Protein 6RHF (pdb70)

Nearest PDB structures (foldseek):
  6rhf-assembly1_B  TM=1.010E+00  e=6.802E-21  Chloroflexus aggregans DSM 9485
  6ywi-assembly1_B  TM=1.007E+00  e=5.591E-20  Chloroflexus aggregans DSM 9485
  6y7r-assembly1_B  TM=1.008E+00  e=9.881E-20  Chloroflexus aggregans DSM 9485
  6ywh-assembly1_B  TM=9.983E-01  e=9.881E-20  Chloroflexus aggregans DSM 9485
  6y7u-assembly1_B  TM=1.008E+00  e=3.266E-19  Chloroflexus aggregans DSM 9485

InterPro domains:
  IPR000014 PAS domain [PF13426] (58-153)
  IPR000014 PAS domain [PS50112] (36-108)
  IPR000014 PAS domain [SM00091] (38-106)
  IPR000014 PAS domain [SM00091] (292-359)
  IPR000014 PAS domain [TIGR00229] (37-161)
  IPR000014 PAS domain [cd00130] (47-151)
  IPR000700 PAS-associated, C-terminal [PS50113] (109-163)
  IPR001610 PAC motif [SM00086] (112-154)
  IPR001610 PAC motif [SM00086] (239-280)
  IPR001789 Signal transduction response regulator, receiver domain [PF00072] (672-784)
  IPR001789 Signal transduction response regulator, receiver domain [PS50110] (671-788)
  IPR001789 Signal transduction response regulator, receiver domain [SM00448] (670-784)
  IPR003594 Histidine kinase/HSP90-like ATPase domain [PF02518] (534-646)
  IPR003594 Histidine kinase/HSP90-like ATPase domain [SM00387] (533-648)
  IPR003661 Signal transduction histidine kinase, dimerisation/phosphoacceptor domain [PF00512] (421-486)
  IPR003661 Signal transduction histidine kinase, dimerisation/phosphoacceptor domain [SM00388] (421-486)
  IPR003661 Signal transduction histidine kinase, dimerisation/phosphoacceptor domain [cd00082] (419-482)
  IPR004358 Signal transduction histidine kinase-related protein, C-terminal [PR00344] (574-588)
  IPR004358 Signal transduction histidine kinase-related protein, C-terminal [PR00344] (592-602)
  IPR004358 Signal transduction histidine kinase-related protein, C-terminal [PR00344] (608-626)

Sequence (211 aa):
ASGMMIVTDDAGAADDQPIVFVNRRAFSTITGYAPNEVLGRNARFLQGPQQTDDAATVARLREAIAAARRPIQQERRILNYRRKDGQQPFWNQQLSSSISSPVRDETGNVVAFVVGVQQTDVTAASGMMMIVTDAGAADDQPIVFVNRAFSTITGYAPNNEEVLGRNARFLQGPQTDDAATVARLREEAIAAARPPIQERILNYRRKDGQPFWNQQLSSISSPVRDETGNVVAFVVGVQQTTDVT

Structure (mmCIF, N/CA/C/O backbone):
data_6RHF
#
_entry.id   6RHF
#
_cell.length_a   53.934
_cell.length_b   110.044
_cell.length_c   38.945
_cell.angle_alpha   90.000
_cell.angle_beta   90.000
_cell.angle_gamma   90.000
#
_symmetry.space_group_name_H-M   'P 21 21 2'
#
loop_
_entity.id
_entity.type
_entity.pdbx_description
1 polymer 'Multi-sensor hybrid histidine kinase'
2 non-polymer 'FLAVIN MONONUCLEOTIDE'
3 non-polymer GLYCEROL
4 water water
#
loop_
_atom_site.group_PDB
_atom_site.id
_atom_site.type_symbol
_atom_site.label_atom_id
_atom_site.label_alt_id
_atom_site.label_comp_id
_atom_site.label_asym_id
_atom_site.label_entity_id
_atom_site.label_seq_id
_atom_site.pdbx_PDB_ins_code
_atom_site.Cartn_x
_atom_site.Cartn_y
_atom_site.Cartn_z
_atom_site.occupancy
_atom_site.B_iso_or_equiv
_atom_site.auth_seq_id
_atom_site.auth_comp_id
_atom_site.auth_asym_id
_atom_site.auth_atom_id
_atom_site.pdbx_PDB_model_num
ATOM 1 N N . ALA A 1 2 ? -11.431 24.046 -4.428 1.00 30.50 48 ALA A N 1
ATOM 2 C CA . ALA A 1 2 ? -12.787 23.409 -4.364 1.00 24.67 48 ALA A CA 1
ATOM 3 C C . ALA A 1 2 ? -13.192 23.022 -5.759 1.00 20.68 48 ALA A C 1
ATOM 4 O O . ALA A 1 2 ? -12.758 23.687 -6.733 1.00 26.23 48 ALA A O 1
ATOM 6 N N . SER A 1 3 ? -13.860 21.901 -5.911 1.00 16.31 49 SER A N 1
ATOM 7 C CA . SER A 1 3 ? -14.233 21.391 -7.192 1.00 13.45 49 SER A CA 1
ATOM 8 C C . SER A 1 3 ? -15.603 21.852 -7.591 1.00 13.02 49 SER A C 1
ATOM 9 O O . SER A 1 3 ? -16.550 21.986 -6.810 1.00 13.92 49 SER A O 1
ATOM 12 N N . GLY A 1 4 ? -15.697 22.126 -8.877 1.00 13.70 50 GLY A N 1
ATOM 13 C CA . GLY A 1 4 ? -16.968 22.490 -9.486 1.00 13.53 50 GLY A CA 1
ATOM 14 C C . GLY A 1 4 ? -17.859 21.321 -9.634 1.00 12.68 50 GLY A C 1
ATOM 15 O O . GLY A 1 4 ? -17.403 20.221 -9.725 1.00 16.39 50 GLY A O 1
ATOM 16 N N . MET A 1 5 ? -19.179 21.614 -9.750 1.00 12.42 51 MET A N 1
ATOM 17 C CA A MET A 1 5 ? -20.143 20.642 -10.104 0.50 13.31 51 MET A CA 1
ATOM 18 C CA B MET A 1 5 ? -20.157 20.636 -10.094 0.50 13.65 51 MET A CA 1
ATOM 19 C C . MET A 1 5 ? -21.169 21.242 -11.048 1.00 12.81 51 MET A C 1
ATOM 20 O O . MET A 1 5 ? -21.629 22.360 -10.853 1.00 13.61 51 MET A O 1
ATOM 29 N N . ILE A 1 6 ? -21.510 20.446 -12.053 1.00 12.70 52 ILE A N 1
ATOM 30 C CA . ILE A 1 6 ? -22.497 20.762 -13.076 1.00 12.46 52 ILE A CA 1
ATOM 31 C C . ILE A 1 6 ? -23.516 19.61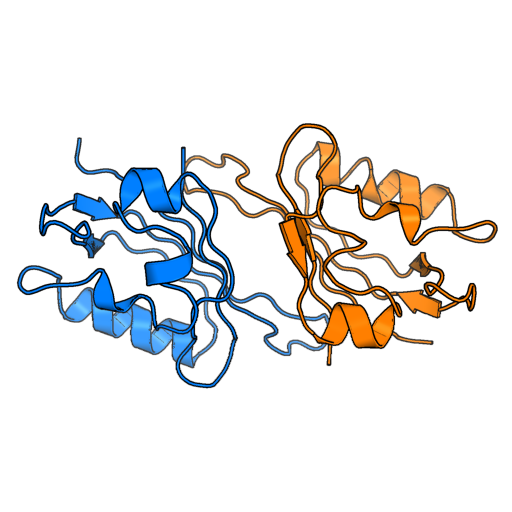7 -13.052 1.00 11.80 52 ILE A C 1
ATOM 32 O O . ILE A 1 6 ? -23.143 18.434 -13.093 1.00 14.20 52 ILE A O 1
ATOM 37 N N . VAL A 1 7 ? -24.801 19.927 -13.033 1.00 10.73 53 VAL A N 1
ATOM 38 C CA . VAL A 1 7 ? -25.854 18.931 -13.292 1.00 10.45 53 VAL A CA 1
ATOM 39 C C . VAL A 1 7 ? -26.497 19.285 -14.584 1.00 9.88 53 VAL A C 1
ATOM 40 O O . VAL A 1 7 ? -26.797 20.474 -14.814 1.00 10.18 53 VAL A O 1
ATOM 44 N N . THR A 1 8 ? -26.715 18.297 -15.462 1.00 10.07 54 THR A N 1
ATOM 45 C CA . THR A 1 8 ? -27.419 18.524 -16.714 1.00 9.76 54 THR A CA 1
ATOM 46 C C . THR A 1 8 ? -28.630 17.609 -16.788 1.00 10.60 54 THR A C 1
ATOM 47 O O . THR A 1 8 ? -28.696 16.552 -16.143 1.00 11.39 54 THR A O 1
ATOM 51 N N . ASP A 1 9 ? -29.606 18.010 -17.607 1.00 11.23 55 ASP A N 1
ATOM 52 C CA A ASP A 1 9 ? -30.606 17.033 -17.990 0.50 11.07 55 ASP A CA 1
ATOM 53 C CA B ASP A 1 9 ? -30.648 17.078 -18.066 0.50 12.55 55 ASP A CA 1
ATOM 54 C C . ASP A 1 9 ? -29.987 15.920 -18.781 1.00 11.94 55 ASP A C 1
ATOM 55 O O . ASP A 1 9 ? -28.883 16.000 -19.312 1.00 12.93 55 ASP A O 1
ATOM 64 N N . ALA A 1 10 ? -30.695 14.795 -18.850 1.00 12.66 56 ALA A N 1
ATOM 65 C CA . ALA A 1 10 ? -30.216 13.617 -19.505 1.00 14.56 56 ALA A CA 1
ATOM 66 C C . ALA A 1 10 ? -30.375 13.624 -20.991 1.00 14.84 56 ALA A C 1
ATOM 67 O O . ALA A 1 10 ? -29.555 13.011 -21.699 1.00 18.03 56 ALA A O 1
ATOM 69 N N . GLY A 1 11 ? -31.466 14.227 -21.456 1.00 15.64 57 GLY A N 1
ATOM 70 C CA . GLY A 1 11 ? -31.782 14.195 -22.890 1.00 18.64 57 GLY A CA 1
ATOM 71 C C . GLY A 1 11 ? -31.450 15.466 -23.578 1.00 16.80 57 GLY A C 1
ATOM 72 O O . GLY A 1 11 ? -30.751 16.301 -23.081 1.00 16.90 57 GLY A O 1
ATOM 73 N N A ALA A 1 12 ? -31.920 15.682 -24.820 0.50 21.53 58 ALA A N 1
ATOM 74 N N B ALA A 1 12 ? -31.982 15.444 -24.814 0.50 22.77 58 ALA A N 1
ATOM 75 C CA A ALA A 1 12 ? -31.894 17.067 -25.428 0.50 25.97 58 ALA A CA 1
ATOM 76 C CA B ALA A 1 12 ? -31.749 16.407 -25.846 0.50 20.47 58 ALA A CA 1
ATOM 77 C C A ALA A 1 12 ? -30.528 17.777 -25.415 0.50 17.76 58 ALA A C 1
ATOM 78 C C B ALA A 1 12 ? -30.243 16.635 -25.923 0.50 15.86 58 ALA A C 1
ATOM 79 O O A ALA A 1 12 ? -30.430 18.950 -25.088 0.50 18.02 58 ALA A O 1
ATOM 80 O O B ALA A 1 12 ? -29.455 15.699 -26.104 0.50 20.59 58 ALA A O 1
ATOM 83 N N A ASP A 1 13 ? -29.421 17.057 -25.653 0.50 16.31 59 ASP A N 1
ATOM 84 N N B ASP A 1 13 ? -29.777 17.874 -25.745 0.50 16.83 59 ASP A N 1
ATOM 85 C CA A ASP A 1 13 ? -28.090 17.653 -25.702 0.50 16.05 59 ASP A CA 1
ATOM 86 C CA B ASP A 1 13 ? -28.348 18.110 -25.714 0.50 17.26 59 ASP A CA 1
ATOM 87 C C A ASP A 1 13 ? -27.686 18.279 -24.342 0.50 14.04 59 ASP A C 1
ATOM 88 C C B ASP A 1 13 ? -27.747 18.412 -24.296 0.50 12.77 59 ASP A C 1
ATOM 89 O O A ASP A 1 13 ? -26.918 19.241 -24.278 0.50 13.43 59 ASP A O 1
ATOM 90 O O B ASP A 1 13 ? -26.862 19.268 -24.160 0.50 13.99 59 ASP A O 1
ATOM 99 N N . GLN A 1 14 ? -28.219 17.679 -23.281 1.00 13.32 60 GLN A N 1
ATOM 100 C CA . GLN A 1 14 ? -27.671 17.826 -21.939 1.00 12.24 60 GLN A CA 1
ATOM 101 C C . GLN A 1 14 ? -27.493 19.293 -21.510 1.00 11.30 60 GLN A C 1
ATOM 102 O O . GLN A 1 14 ? -26.430 19.713 -21.121 1.00 11.38 60 GLN A O 1
ATOM 108 N N . PRO A 1 15 ? -28.593 20.059 -21.502 1.00 11.42 61 PRO A N 1
ATOM 109 C CA . PRO A 1 15 ? -28.503 21.425 -20.981 1.00 11.33 61 PRO A CA 1
ATOM 110 C C . PRO A 1 15 ? -28.194 21.437 -19.506 1.00 10.34 61 PRO A C 1
ATOM 111 O O . PRO A 1 15 ? -28.729 20.640 -18.723 1.00 10.93 61 PRO A O 1
ATOM 115 N N . ILE A 1 16 ? -27.414 22.421 -19.092 1.00 10.59 62 ILE A N 1
ATOM 116 C CA . ILE A 1 16 ? -27.098 22.624 -17.690 1.00 10.14 62 ILE A CA 1
ATOM 117 C C . ILE A 1 16 ? -28.336 23.073 -16.929 1.00 10.15 62 ILE A C 1
ATOM 118 O O . ILE A 1 16 ? -29.038 24.002 -17.343 1.00 11.31 62 ILE A O 1
ATOM 123 N N . VAL A 1 17 ? -28.561 22.434 -15.790 1.00 9.94 63 VAL A N 1
ATOM 124 C CA . VAL A 1 17 ? -29.678 22.776 -14.894 1.00 10.09 63 VAL A CA 1
ATOM 125 C C . VAL A 1 17 ? -29.252 23.263 -13.513 1.00 10.58 63 VAL A C 1
ATOM 126 O O . VAL A 1 17 ? -30.069 23.849 -12.800 1.00 11.54 63 VAL A O 1
ATOM 130 N N . PHE A 1 18 ? -27.994 23.052 -13.148 1.00 10.48 64 PHE A N 1
ATOM 131 C CA . PHE A 1 18 ? -27.499 23.524 -11.837 1.00 10.52 64 PHE A CA 1
ATOM 132 C C . PHE A 1 18 ? -25.987 23.566 -11.902 1.00 10.10 64 PHE A C 1
ATOM 133 O O . PHE A 1 18 ? -25.367 22.635 -12.451 1.00 10.52 64 PHE A O 1
ATOM 141 N N . VAL A 1 19 ? -25.405 24.586 -11.283 1.00 10.49 65 VAL A N 1
ATOM 142 C CA . VAL A 1 19 ? -23.966 24.618 -11.027 1.00 10.52 65 VAL A CA 1
ATOM 143 C C . VAL A 1 19 ? -23.748 25.052 -9.584 1.00 11.06 65 VAL A C 1
ATOM 144 O O . VAL A 1 19 ? -24.497 25.868 -9.070 1.00 12.44 65 VAL A O 1
ATOM 148 N N . ASN A 1 20 ? -22.663 24.575 -8.987 1.00 11.42 66 ASN A N 1
ATOM 149 C CA . ASN A 1 20 ? -22.269 25.022 -7.666 1.00 11.37 66 ASN A CA 1
ATOM 150 C C . ASN A 1 20 ? -21.425 26.269 -7.744 1.00 11.66 66 ASN A C 1
ATOM 151 O O . ASN A 1 20 ? -21.108 26.800 -8.809 1.00 12.40 66 ASN A O 1
ATOM 156 N N . ARG A 1 21 ? -21.083 26.826 -6.558 1.00 12.53 67 ARG A N 1
ATOM 157 C CA A ARG A 1 21 ? -20.319 28.068 -6.534 0.50 13.07 67 ARG A CA 1
ATOM 158 C CA B ARG A 1 21 ? -20.334 28.086 -6.538 0.50 13.45 67 ARG A CA 1
ATOM 159 C C . ARG A 1 21 ? -18.930 27.913 -7.116 1.00 12.78 67 ARG A C 1
ATOM 160 O O . ARG A 1 21 ? -18.429 28.783 -7.841 1.00 13.97 67 ARG A O 1
ATOM 175 N N . ALA A 1 22 ? -18.273 26.775 -6.820 1.00 12.56 68 ALA A N 1
ATOM 176 C CA . ALA A 1 22 ? -16.897 26.553 -7.322 1.00 13.39 68 ALA A CA 1
ATOM 177 C C . ALA A 1 22 ? -16.873 26.523 -8.815 1.00 11.97 68 ALA A C 1
ATOM 178 O O . ALA A 1 22 ? -15.875 26.932 -9.423 1.00 13.02 68 ALA A O 1
ATOM 180 N N . PHE A 1 23 ? -17.940 26.061 -9.492 1.00 12.13 69 PHE A N 1
ATOM 181 C CA . PHE A 1 23 ? -17.971 26.148 -10.939 1.00 11.36 69 PHE A CA 1
ATOM 182 C C . PHE A 1 23 ? -17.774 27.583 -11.421 1.00 11.94 69 PHE A C 1
ATOM 183 O O . PHE A 1 23 ? -17.031 27.816 -12.385 1.00 11.89 69 PHE A O 1
ATOM 191 N N . SER A 1 24 ? -18.418 28.534 -10.764 1.00 12.19 70 SER A N 1
ATOM 192 C CA . SER A 1 24 ? -18.222 29.921 -11.128 1.00 13.01 70 SER A CA 1
ATOM 193 C C . SER A 1 24 ? -16.819 30.413 -10.800 1.00 13.43 70 SER A C 1
ATOM 194 O O . SER A 1 24 ? -16.213 31.173 -11.578 1.00 15.29 70 SER A O 1
ATOM 197 N N . THR A 1 25 ? -16.283 30.001 -9.651 1.00 14.26 71 THR A N 1
ATOM 198 C CA . THR A 1 25 ? -14.922 30.374 -9.308 1.00 14.91 71 THR A CA 1
ATOM 199 C C . THR A 1 25 ? -13.927 29.879 -10.370 1.00 14.94 71 THR A C 1
ATOM 200 O O . THR A 1 25 ? -13.011 30.597 -10.791 1.00 17.32 71 THR A O 1
ATOM 204 N N . ILE A 1 26 ? -14.103 28.624 -10.810 1.00 13.25 72 ILE A N 1
ATOM 205 C CA . ILE A 1 26 ? -13.175 28.038 -11.772 1.00 13.63 72 ILE A CA 1
ATOM 206 C C . ILE A 1 26 ? -13.342 28.638 -13.165 1.00 13.59 72 ILE A C 1
ATOM 207 O O . ILE A 1 26 ? -12.363 28.909 -13.841 1.00 15.92 72 ILE A O 1
ATOM 212 N N . THR A 1 27 ? -14.591 28.811 -13.614 1.00 11.98 73 THR A N 1
ATOM 213 C CA . THR A 1 27 ? -14.843 29.101 -15.018 1.00 12.74 73 THR A CA 1
ATOM 214 C C . THR A 1 27 ? -15.074 30.566 -15.312 1.00 13.11 73 THR A C 1
ATOM 215 O O . THR A 1 27 ? -15.024 30.968 -16.477 1.00 13.82 73 THR A O 1
ATOM 219 N N . GLY A 1 28 ? -15.408 31.369 -14.301 1.00 13.36 74 GLY A N 1
ATOM 220 C CA . GLY A 1 28 ? -15.755 32.763 -14.497 1.00 13.72 74 GLY A CA 1
ATOM 221 C C . GLY A 1 28 ? -17.153 33.025 -14.966 1.00 13.02 74 GLY A C 1
ATOM 222 O O . GLY A 1 28 ? -17.491 34.193 -15.148 1.00 15.73 74 GLY A O 1
ATOM 223 N N . TYR A 1 29 ? -17.986 32.000 -15.130 1.00 12.77 75 TYR A N 1
ATOM 224 C CA . TYR A 1 29 ? -19.351 32.186 -15.523 1.00 12.70 75 TYR A CA 1
ATOM 225 C C . TYR A 1 29 ? -20.286 32.104 -14.333 1.00 13.16 75 TYR A C 1
ATOM 226 O O . TYR A 1 29 ? -20.158 31.241 -13.476 1.00 14.46 75 TYR A O 1
ATOM 235 N N . ALA A 1 30 ? -21.260 33.017 -14.297 1.00 13.88 76 ALA A N 1
ATOM 236 C CA . ALA A 1 30 ? -22.340 32.978 -13.337 1.00 14.20 76 ALA A CA 1
ATOM 237 C C . ALA A 1 30 ? -23.374 31.936 -13.743 1.00 13.62 76 ALA A C 1
ATOM 238 O O . ALA A 1 30 ? -23.516 31.637 -14.930 1.00 13.67 76 ALA A O 1
ATOM 240 N N . PRO A 1 31 ? -24.176 31.435 -12.784 1.00 13.99 77 PRO A N 1
ATOM 241 C CA . PRO A 1 31 ? -25.262 30.475 -13.176 1.00 15.04 77 PRO A CA 1
ATOM 242 C C . PRO A 1 31 ? -26.097 30.977 -14.336 1.00 14.95 77 PRO A C 1
ATOM 243 O O . PRO A 1 31 ? -26.396 30.213 -15.277 1.00 15.86 77 PRO A O 1
ATOM 247 N N . ASN A 1 32 ? -26.530 32.226 -14.282 1.00 15.34 78 ASN A N 1
ATOM 248 C CA . ASN A 1 32 ? -27.403 32.777 -15.367 1.00 16.61 78 ASN A CA 1
ATOM 249 C C . ASN A 1 32 ? -26.805 32.591 -16.734 1.00 15.64 78 ASN A C 1
ATOM 250 O O . ASN A 1 32 ? -27.557 32.518 -17.716 1.00 16.60 78 ASN A O 1
ATOM 255 N N . GLU A 1 33 ? -25.493 32.676 -16.829 1.00 14.47 79 GLU A N 1
ATOM 256 C CA . GLU A 1 33 ? -24.816 32.659 -18.114 1.00 15.03 79 GLU A CA 1
ATOM 257 C C . GLU A 1 33 ? -24.703 31.269 -18.692 1.00 14.07 79 GLU A C 1
ATOM 258 O O . GLU A 1 33 ? -24.293 31.140 -19.850 1.00 15.29 79 GLU A O 1
ATOM 264 N N . VAL A 1 34 ? -25.008 30.223 -17.900 1.00 12.57 80 VAL A N 1
ATOM 265 C CA . VAL A 1 34 ? -24.811 28.868 -18.351 1.00 11.60 80 VAL A CA 1
ATOM 266 C C . VAL A 1 34 ? -26.051 27.984 -18.334 1.00 11.06 80 VAL A C 1
ATOM 267 O O . VAL A 1 34 ? -26.096 26.976 -19.051 1.00 11.43 80 VAL A O 1
ATOM 271 N N . LEU A 1 35 ? -27.044 28.344 -17.528 1.00 11.74 81 LEU A N 1
ATOM 272 C CA . LEU A 1 35 ? -28.247 27.491 -17.461 1.00 11.96 81 LEU A CA 1
ATOM 273 C C . LEU A 1 35 ? -28.871 27.369 -18.818 1.00 11.35 81 LEU A C 1
ATOM 274 O O . LEU A 1 35 ? -29.017 28.335 -19.554 1.00 12.73 81 LEU A O 1
ATOM 279 N N . GLY A 1 36 ? -29.285 26.144 -19.130 1.00 10.81 82 GLY A N 1
ATOM 280 C CA . GLY A 1 36 ? -29.938 25.902 -20.410 1.00 11.10 82 GLY A CA 1
ATOM 281 C C . GLY A 1 36 ? -29.027 25.656 -21.583 1.00 11.11 82 GLY A C 1
ATOM 282 O O . GLY A 1 36 ? -29.524 25.427 -22.687 1.00 12.60 82 GLY A O 1
ATOM 283 N N . ARG A 1 37 ? -27.712 25.683 -21.382 1.00 10.83 83 ARG A N 1
ATOM 284 C CA . ARG A 1 37 ? -26.713 25.499 -22.413 1.00 11.08 83 ARG A CA 1
ATOM 285 C C . ARG A 1 37 ? -25.960 24.193 -22.200 1.00 10.88 83 ARG A C 1
ATOM 286 O O . ARG A 1 37 ? -25.751 23.773 -21.054 1.00 11.56 83 ARG A O 1
ATOM 294 N N . ASN A 1 38 ? -25.514 23.572 -23.279 1.00 11.18 84 ASN A N 1
ATOM 295 C CA . ASN A 1 38 ? -24.577 22.478 -23.168 1.00 10.67 84 ASN A CA 1
ATOM 296 C C . ASN A 1 38 ? -23.201 23.033 -22.745 1.00 11.13 84 ASN A C 1
ATOM 297 O O . ASN A 1 38 ? -22.787 24.086 -23.209 1.00 11.89 84 ASN A O 1
ATOM 302 N N . ALA A 1 39 ? -22.494 22.284 -21.882 1.00 10.36 85 ALA A N 1
ATOM 303 C CA . ALA A 1 39 ? -21.227 22.709 -21.321 1.00 10.82 85 ALA A CA 1
ATOM 304 C C . ALA A 1 39 ? -20.094 22.875 -22.312 1.00 11.54 85 ALA A C 1
ATOM 305 O O . ALA A 1 39 ? -19.027 23.392 -21.932 1.00 12.47 85 ALA A O 1
ATOM 307 N N . ARG A 1 40 ? -20.277 22.513 -23.580 1.00 11.34 86 ARG A N 1
ATOM 308 C CA . ARG A 1 40 ? -19.181 22.605 -24.549 1.00 11.64 86 ARG A CA 1
ATOM 309 C C . ARG A 1 40 ? -18.733 24.003 -24.837 1.00 11.28 86 ARG A C 1
ATOM 310 O O . ARG A 1 40 ? -17.674 24.177 -25.448 1.00 12.32 86 ARG A O 1
ATOM 318 N N . PHE A 1 41 ? -19.442 25.035 -24.381 1.00 11.25 87 PHE A N 1
ATOM 319 C CA . PHE A 1 41 ? -18.915 26.398 -24.454 1.00 12.64 87 PHE A CA 1
ATOM 320 C C . PHE A 1 41 ? -17.615 26.565 -23.682 1.00 11.47 87 PHE A C 1
ATOM 321 O O . PHE A 1 41 ? -16.890 27.532 -23.898 1.00 13.31 87 PHE A O 1
ATOM 329 N N . LEU A 1 42 ? -17.303 25.633 -22.781 1.00 11.33 88 LEU A N 1
ATOM 330 C CA . LEU A 1 42 ? -16.034 25.664 -22.053 1.00 11.91 88 LEU A CA 1
ATOM 331 C C . LEU A 1 42 ? -14.846 25.308 -22.928 1.00 12.44 88 LEU A C 1
ATOM 332 O O . LEU A 1 42 ? -13.687 25.510 -22.529 1.00 13.75 88 LEU A O 1
ATOM 337 N N . GLN A 1 43 ? -15.104 24.716 -24.091 1.00 12.32 89 GLN A N 1
ATOM 338 C CA . GLN A 1 43 ? -14.011 24.289 -24.974 1.00 12.73 89 GLN A CA 1
ATOM 339 C C . GLN A 1 43 ? -13.597 25.420 -25.926 1.00 13.39 89 GLN A C 1
ATOM 340 O O . GLN A 1 43 ? -14.310 26.391 -26.083 1.00 16.01 89 GLN A O 1
ATOM 346 N N . GLY A 1 44 ? -12.452 25.204 -26.579 1.00 12.93 90 GLY A N 1
ATOM 347 C CA . GLY A 1 44 ? -11.943 26.186 -27.531 1.00 13.61 90 GLY A CA 1
ATOM 348 C C . GLY A 1 44 ? -10.898 25.564 -28.411 1.00 12.77 90 GLY A C 1
ATOM 349 O O . GLY A 1 44 ? -10.787 24.356 -28.512 1.00 13.86 90 GLY A O 1
ATOM 350 N N . PRO A 1 45 ? -10.145 26.384 -29.131 1.00 14.36 91 PRO A N 1
ATOM 351 C CA . PRO A 1 45 ? -9.330 25.881 -30.247 1.00 15.19 91 PRO A CA 1
ATOM 352 C C . PRO A 1 45 ? -8.242 24.915 -29.858 1.00 14.84 91 PRO A C 1
ATOM 353 O O . PRO A 1 45 ? -7.880 24.085 -30.682 1.00 17.77 91 PRO A O 1
ATOM 357 N N . GLN A 1 46 ? -7.689 25.031 -28.663 1.00 13.70 92 GLN A N 1
ATOM 358 C CA A GLN A 1 46 ? -6.610 24.103 -28.221 0.50 15.09 92 GLN A CA 1
ATOM 359 C CA B GLN A 1 46 ? -6.607 24.133 -28.270 0.50 15.89 92 GLN A CA 1
ATOM 360 C C . GLN A 1 46 ? -7.133 22.889 -27.509 1.00 13.71 92 GLN A C 1
ATOM 361 O O . GLN A 1 46 ? -6.355 22.025 -27.172 1.00 16.50 92 GLN A O 1
ATOM 372 N N . THR A 1 47 ? -8.448 22.812 -27.315 1.00 12.72 93 THR A N 1
ATOM 373 C CA . THR A 1 47 ? -8.996 21.612 -26.714 1.00 12.87 93 THR A CA 1
ATOM 374 C C . THR A 1 47 ? -8.763 20.417 -27.650 1.00 13.50 93 THR A C 1
ATOM 375 O O . THR A 1 47 ? -8.900 20.530 -28.863 1.00 15.15 93 THR A O 1
ATOM 379 N N . ASP A 1 48 ? -8.384 19.281 -27.065 1.00 13.39 94 ASP A N 1
ATOM 380 C CA A ASP A 1 48 ? -8.063 18.071 -27.856 0.50 14.16 94 ASP A CA 1
ATOM 381 C CA B ASP A 1 48 ? -8.059 18.066 -27.862 0.50 14.17 94 ASP A CA 1
ATOM 382 C C . ASP A 1 48 ? -9.351 17.446 -28.384 1.00 13.19 94 ASP A C 1
ATOM 383 O O . ASP A 1 48 ? -10.215 17.013 -27.627 1.00 13.77 94 ASP A O 1
ATOM 392 N N . ALA A 1 49 ? -9.448 17.344 -29.696 1.00 14.70 95 ALA A N 1
ATOM 393 C CA . ALA A 1 49 ? -10.637 16.804 -30.325 1.00 15.29 95 ALA A CA 1
ATOM 394 C C . ALA A 1 49 ? -10.914 15.361 -29.994 1.00 14.66 95 ALA A C 1
ATOM 395 O O . ALA A 1 49 ? -12.065 14.963 -29.884 1.00 14.59 95 ALA A O 1
ATOM 397 N N . ALA A 1 50 ? -9.850 14.571 -29.813 1.00 15.31 96 ALA A N 1
ATOM 398 C CA . ALA A 1 50 ? -10.031 13.169 -29.475 1.00 15.16 96 ALA A CA 1
ATOM 399 C C . ALA A 1 50 ? -10.646 13.038 -28.088 1.00 14.13 96 ALA A C 1
ATOM 400 O O . ALA A 1 50 ? -11.478 12.156 -27.834 1.00 14.94 96 ALA A O 1
ATOM 402 N N . THR A 1 51 ? -10.216 13.890 -27.175 1.00 13.58 97 THR A N 1
ATOM 403 C CA . THR A 1 51 ? -10.817 13.902 -25.803 1.00 13.24 97 THR A CA 1
ATOM 404 C C . THR A 1 51 ? -12.282 14.233 -25.890 1.00 12.21 97 THR A C 1
ATOM 405 O O . THR A 1 51 ? -13.118 13.587 -25.240 1.00 12.54 97 THR A O 1
ATOM 409 N N . VAL A 1 52 ? -12.626 15.264 -26.671 1.00 12.40 98 VAL A N 1
ATOM 410 C CA . VAL A 1 52 ? -14.020 15.634 -26.850 1.00 12.00 98 VAL A CA 1
ATOM 411 C C . VAL A 1 52 ? -14.832 14.478 -27.390 1.00 11.75 98 VAL A C 1
ATOM 412 O O . VAL A 1 52 ? -15.968 14.226 -26.973 1.00 12.51 98 VAL A O 1
ATOM 416 N N . ALA A 1 53 ? -14.279 13.764 -28.400 1.00 12.68 99 ALA A N 1
ATOM 417 C CA . ALA A 1 53 ? -14.949 12.617 -28.966 1.00 13.45 99 ALA A CA 1
ATOM 418 C C . ALA A 1 53 ? -15.213 11.527 -27.945 1.00 13.00 99 ALA A C 1
ATOM 419 O O . ALA A 1 53 ? -16.298 10.932 -27.902 1.00 13.71 99 ALA A O 1
ATOM 421 N N . ARG A 1 54 ? -14.240 11.276 -27.081 1.00 12.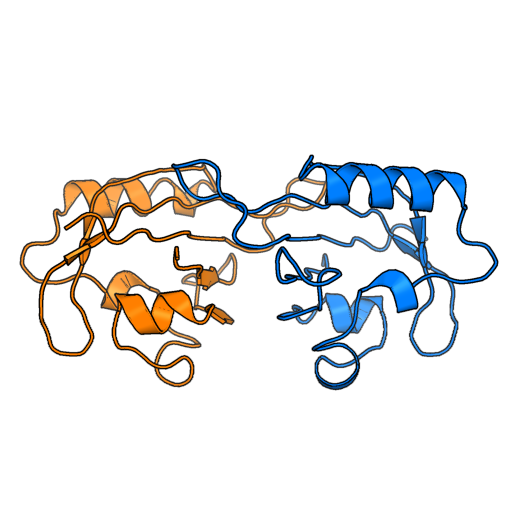66 100 ARG A N 1
ATOM 422 C CA . ARG A 1 54 ? -14.463 10.280 -26.022 1.00 13.11 100 ARG A CA 1
ATOM 423 C C . ARG A 1 54 ? -15.608 10.715 -25.088 1.00 11.97 100 ARG A C 1
ATOM 424 O O . ARG A 1 54 ? -16.436 9.906 -24.689 1.00 12.37 100 ARG A O 1
ATOM 432 N N . LEU A 1 55 ? -15.612 12.012 -24.722 1.00 12.12 101 LEU A N 1
ATOM 433 C CA . LEU A 1 55 ? -16.731 12.517 -23.899 1.00 11.53 101 LEU A CA 1
ATOM 434 C C . LEU A 1 55 ? -18.047 12.338 -24.587 1.00 11.52 101 LEU A C 1
ATOM 435 O O . LEU A 1 55 ? -19.025 11.890 -24.010 1.00 11.65 101 LEU A O 1
ATOM 440 N N . ARG A 1 56 ? -18.096 12.711 -25.868 1.00 11.90 102 ARG A N 1
ATOM 441 C CA . ARG A 1 56 ? -19.330 12.638 -26.633 1.00 11.72 102 ARG A CA 1
ATOM 442 C C . ARG A 1 56 ? -19.871 11.208 -26.692 1.00 11.88 102 ARG A C 1
ATOM 443 O O . ARG A 1 56 ? -21.078 10.960 -26.473 1.00 12.53 102 ARG A O 1
ATOM 451 N N . GLU A 1 57 ? -18.978 10.266 -26.942 1.00 12.12 103 GLU A N 1
ATOM 452 C CA . GLU A 1 57 ? -19.405 8.863 -27.020 1.00 12.61 103 GLU A CA 1
ATOM 453 C C . GLU A 1 57 ? -19.854 8.321 -25.657 1.00 12.55 103 GLU A C 1
ATOM 454 O O . GLU A 1 57 ? -20.821 7.578 -25.574 1.00 13.13 103 GLU A O 1
ATOM 460 N N . ALA A 1 58 ? -19.140 8.679 -24.579 1.00 12.26 104 ALA A N 1
ATOM 461 C CA . ALA A 1 58 ? -19.513 8.212 -23.266 1.00 12.71 104 ALA A CA 1
ATOM 462 C C . ALA A 1 58 ? -20.844 8.738 -22.836 1.00 11.90 104 ALA A C 1
ATOM 463 O O . ALA A 1 58 ? -21.696 8.015 -22.305 1.00 12.85 104 ALA A O 1
ATOM 465 N N . ILE A 1 59 ? -21.085 10.024 -23.048 1.00 11.57 105 ILE A N 1
ATOM 466 C CA . ILE A 1 59 ? -22.352 10.624 -22.664 1.00 12.03 105 ILE A CA 1
ATOM 467 C C . ILE A 1 59 ? -23.475 9.990 -23.452 1.00 11.34 105 ILE A C 1
ATOM 468 O O . ILE A 1 59 ? -24.539 9.697 -22.909 1.00 12.59 105 ILE A O 1
ATOM 473 N N . ALA A 1 60 ? -23.279 9.762 -24.756 1.00 11.73 106 ALA A N 1
ATOM 474 C CA . ALA A 1 60 ? -24.319 9.151 -25.561 1.00 13.07 106 ALA A CA 1
ATOM 475 C C . ALA A 1 60 ? -24.681 7.774 -25.088 1.00 12.68 106 ALA A C 1
ATOM 476 O O . ALA A 1 60 ? -25.844 7.387 -25.235 1.00 14.49 106 ALA A O 1
ATOM 478 N N . ALA A 1 61 ? -23.739 7.045 -24.504 1.00 12.41 107 ALA A N 1
ATOM 479 C CA . ALA A 1 61 ? -23.936 5.717 -23.930 1.00 13.40 107 ALA A CA 1
ATOM 480 C C . ALA A 1 61 ? -24.310 5.740 -22.471 1.00 14.56 107 ALA A C 1
ATOM 481 O O . ALA A 1 61 ? -24.490 4.665 -21.886 1.00 16.26 107 ALA A O 1
ATOM 483 N N . ALA A 1 62 ? -24.331 6.910 -21.874 1.00 13.35 108 ALA A N 1
ATOM 484 C CA . ALA A 1 62 ? -24.528 7.028 -20.408 1.00 14.25 108 ALA A CA 1
ATOM 485 C C . ALA A 1 62 ? -23.524 6.196 -19.649 1.00 14.34 108 ALA A C 1
ATOM 486 O O . ALA A 1 62 ? -23.892 5.393 -18.733 1.00 17.66 108 ALA A O 1
ATOM 488 N N . ARG A 1 63 ? -22.279 6.313 -20.003 1.00 14.18 109 ARG A N 1
ATOM 489 C CA A ARG A 1 63 ? -21.179 5.651 -19.366 0.50 15.86 109 ARG A CA 1
ATOM 490 C CA B ARG A 1 63 ? -21.227 5.644 -19.316 0.50 15.58 109 ARG A CA 1
ATOM 491 C C . ARG A 1 63 ? -20.333 6.696 -18.588 1.00 14.60 109 ARG A C 1
ATOM 492 O O . ARG A 1 63 ? -20.005 7.734 -19.151 1.00 15.84 109 ARG A O 1
ATOM 507 N N . PRO A 1 64 ? -19.924 6.407 -17.354 1.00 13.51 110 PRO A N 1
ATOM 508 C CA . PRO A 1 64 ? -19.021 7.329 -16.657 1.00 13.53 110 PRO A CA 1
ATOM 509 C C . PRO A 1 64 ? -17.742 7.525 -17.417 1.00 13.11 110 PRO A C 1
ATOM 510 O O . PRO A 1 64 ? -17.232 6.573 -18.046 1.00 15.82 110 PRO A O 1
ATOM 514 N N . ILE A 1 65 ? -17.142 8.704 -17.279 1.00 12.43 111 ILE A N 1
ATOM 515 C CA . ILE A 1 65 ? -15.879 9.007 -17.954 1.00 12.36 111 ILE A CA 1
ATOM 516 C C . ILE A 1 65 ? -15.127 10.039 -17.175 1.00 12.19 111 ILE A C 1
ATOM 517 O O . ILE A 1 65 ? -15.719 10.937 -16.571 1.00 13.02 111 ILE A O 1
ATOM 522 N N . GLN A 1 66 ? -13.796 9.915 -17.166 1.00 12.44 112 GLN A N 1
ATOM 523 C CA A GLN A 1 66 ? -12.914 10.923 -16.608 0.50 13.31 112 GLN A CA 1
ATOM 524 C CA B GLN A 1 66 ? -12.919 10.931 -16.614 0.50 13.32 112 GLN A CA 1
ATOM 525 C C . GLN A 1 66 ? -11.915 11.320 -17.685 1.00 13.22 112 GLN A C 1
ATOM 526 O O . GLN A 1 66 ? -11.315 10.457 -18.333 1.00 15.28 112 GLN A O 1
ATOM 537 N N . GLU A 1 67 ? -11.690 12.611 -17.833 1.00 12.95 113 GLU A N 1
ATOM 538 C CA . GLU A 1 67 ? -10.689 13.117 -18.775 1.00 13.66 113 GLU A CA 1
ATOM 539 C C . GLU A 1 67 ? -10.055 14.376 -18.199 1.00 13.88 113 GLU A C 1
ATOM 540 O O . GLU A 1 67 ? -10.695 15.111 -17.486 1.00 16.20 113 GLU A O 1
ATOM 546 N N . ARG A 1 68 ? -8.812 14.654 -18.599 1.00 13.81 114 ARG A N 1
ATOM 547 C CA A ARG A 1 68 ? -8.206 15.976 -18.413 0.50 13.30 114 ARG A CA 1
ATOM 548 C CA B ARG A 1 68 ? -8.221 15.990 -18.423 0.50 13.56 114 ARG A CA 1
ATOM 549 C C . ARG A 1 68 ? -8.372 16.695 -19.740 1.00 14.03 114 ARG A C 1
ATOM 550 O O . ARG A 1 68 ? -7.963 16.171 -20.782 1.00 17.22 114 ARG A O 1
ATOM 565 N N . ILE A 1 69 ? -9.002 17.871 -19.695 1.00 13.04 115 ILE A N 1
ATOM 566 C CA . ILE A 1 69 ? -9.381 18.562 -20.917 1.00 12.32 115 ILE A CA 1
ATOM 567 C C . ILE A 1 69 ? -9.052 20.047 -20.763 1.00 12.11 115 ILE A C 1
ATOM 568 O O . ILE A 1 69 ? -9.260 20.633 -19.709 1.00 12.85 115 ILE A O 1
ATOM 573 N N . LEU A 1 70 ? -8.580 20.651 -21.844 1.00 12.19 116 LEU A N 1
ATOM 574 C CA . LEU A 1 70 ? -8.299 22.098 -21.832 1.00 12.20 116 LEU A CA 1
ATOM 575 C C . LEU A 1 70 ? -9.613 22.808 -22.040 1.00 11.84 116 LEU A C 1
ATOM 576 O O . LEU A 1 70 ? -10.351 22.579 -23.018 1.00 12.53 116 LEU A O 1
ATOM 581 N N . ASN A 1 71 ? -9.907 23.714 -21.111 1.00 11.34 117 ASN A N 1
ATOM 582 C CA . ASN A 1 71 ? -11.096 24.533 -21.152 1.00 11.69 117 ASN A CA 1
ATOM 583 C C . ASN A 1 71 ? -10.702 26.012 -21.051 1.00 11.51 117 ASN A C 1
ATOM 584 O O . ASN A 1 71 ? -9.529 26.342 -20.918 1.00 12.11 117 ASN A O 1
ATOM 589 N N . TYR A 1 72 ? -11.719 26.858 -21.150 1.00 11.98 118 TYR A N 1
ATOM 590 C CA . TYR A 1 72 ? -11.489 28.311 -21.230 1.00 12.27 118 TYR A CA 1
ATOM 591 C C . TYR A 1 72 ? -12.484 28.989 -20.313 1.00 12.87 118 TYR A C 1
ATOM 592 O O . TYR A 1 72 ? -13.706 28.703 -20.327 1.00 13.16 118 TYR A O 1
ATOM 601 N N . ARG A 1 73 ? -11.973 29.903 -19.499 1.00 13.05 119 ARG A N 1
ATOM 602 C CA A ARG A 1 73 ? -12.835 30.726 -18.684 0.50 13.02 119 ARG A CA 1
ATOM 603 C CA B ARG A 1 73 ? -12.821 30.734 -18.679 0.50 13.22 119 ARG A CA 1
ATOM 604 C C . ARG A 1 73 ? -13.649 31.668 -19.585 1.00 13.39 119 ARG A C 1
ATOM 605 O O . ARG A 1 73 ? -13.353 31.862 -20.763 1.00 13.87 119 ARG A O 1
ATOM 620 N N . LYS A 1 74 ? -14.658 32.286 -19.005 1.00 13.93 120 LYS A N 1
ATOM 621 C CA . LYS A 1 74 ? -15.495 33.235 -19.753 1.00 14.39 120 LYS A CA 1
ATOM 622 C C . LYS A 1 74 ? -14.653 34.289 -20.480 1.00 15.20 120 LYS A C 1
ATOM 623 O O . LYS A 1 74 ? -14.939 34.571 -21.650 1.00 16.63 120 LYS A O 1
ATOM 629 N N . ASP A 1 75 ? -13.595 34.797 -19.841 1.00 15.29 121 ASP A N 1
ATOM 630 C CA . ASP A 1 75 ? -12.773 35.851 -20.470 1.00 16.47 121 ASP A CA 1
ATOM 631 C C . ASP A 1 75 ? -11.763 35.301 -21.448 1.00 17.39 121 ASP A C 1
ATOM 632 O O . ASP A 1 75 ? -10.984 36.075 -22.004 1.00 19.72 121 ASP A O 1
ATOM 637 N N . GLY A 1 76 ? -11.743 33.980 -21.692 1.00 15.06 122 GLY A N 1
ATOM 638 C CA . GLY A 1 76 ? -10.795 33.368 -22.610 1.00 15.49 122 GLY A CA 1
ATOM 639 C C . GLY A 1 76 ? -9.595 32.716 -22.045 1.00 14.91 122 GLY A C 1
ATOM 640 O O . GLY A 1 76 ? -8.842 32.088 -22.749 1.00 15.75 122 GLY A O 1
ATOM 641 N N . GLN A 1 77 ? -9.381 32.853 -20.723 1.00 14.17 123 GLN A N 1
ATOM 642 C CA A GLN A 1 77 ? -8.177 32.278 -20.099 0.65 14.47 123 GLN A CA 1
ATOM 643 C CA B GLN A 1 77 ? -8.158 32.278 -20.110 0.35 16.25 123 GLN A CA 1
ATOM 644 C C . GLN A 1 77 ? -8.244 30.765 -20.139 1.00 13.72 123 GLN A C 1
ATOM 645 O O . GLN A 1 77 ? -9.190 30.182 -19.623 1.00 15.02 123 GLN A O 1
ATOM 656 N N . PRO A 1 78 ? -7.244 30.095 -20.689 1.00 13.61 124 PRO A N 1
ATOM 657 C CA . PRO A 1 78 ? -7.255 28.627 -20.680 1.00 13.22 124 PRO A CA 1
ATOM 658 C C . PRO A 1 78 ? -6.955 28.059 -19.322 1.00 12.51 124 PRO A C 1
ATOM 659 O O . PRO A 1 78 ? -6.214 28.656 -18.550 1.00 14.24 124 PRO A O 1
ATOM 663 N N . PHE A 1 79 ? -7.528 26.869 -19.030 1.00 12.31 125 PHE A N 1
ATOM 664 C CA . PHE A 1 79 ? -7.206 26.170 -17.817 1.00 13.08 125 PHE A CA 1
ATOM 665 C C . PHE A 1 79 ? -7.385 24.662 -18.087 1.00 12.15 125 PHE A C 1
ATOM 666 O O . PHE A 1 79 ? -8.204 24.267 -18.931 1.00 12.98 125 PHE A O 1
ATOM 674 N N . TRP A 1 80 ? -6.648 23.839 -17.349 1.00 12.47 126 TRP A N 1
ATOM 675 C CA . TRP A 1 80 ? -6.816 22.396 -17.437 1.00 12.94 126 TRP A CA 1
ATOM 676 C C . TRP A 1 80 ? -7.859 21.944 -16.415 1.00 12.26 126 TRP A C 1
ATOM 677 O O . TRP A 1 80 ? -7.762 22.230 -15.224 1.00 13.03 126 TRP A O 1
ATOM 688 N N . ASN A 1 81 ? -8.822 21.214 -16.929 1.00 12.59 127 ASN A N 1
ATOM 689 C CA . ASN A 1 81 ? -9.983 20.708 -16.187 1.00 12.11 127 ASN A CA 1
ATOM 690 C C . ASN A 1 81 ? -9.874 19.210 -16.051 1.00 12.27 127 ASN A C 1
ATOM 691 O O . ASN A 1 81 ? -9.929 18.477 -17.042 1.00 13.07 127 ASN A O 1
ATOM 696 N N . GLN A 1 82 ? -9.606 18.745 -14.835 1.00 12.54 128 GLN A N 1
ATOM 697 C CA A GLN A 1 82 ? -9.809 17.298 -14.507 0.50 13.12 128 GLN A CA 1
ATOM 698 C CA B GLN A 1 82 ? -9.770 17.325 -14.526 0.50 13.87 128 GLN A CA 1
ATOM 699 C C . GLN A 1 82 ? -11.300 17.047 -14.248 1.00 12.90 128 GLN A C 1
ATOM 700 O O . GLN A 1 82 ? -11.909 17.459 -13.240 1.00 14.04 128 GLN A O 1
ATOM 711 N N . LEU A 1 83 ? -11.899 16.492 -15.311 1.00 12.39 129 LEU A N 1
ATOM 712 C CA . LEU A 1 83 ? -13.328 16.409 -15.450 1.00 12.30 129 LEU A CA 1
ATOM 713 C C . LEU A 1 83 ? -13.807 14.977 -15.260 1.00 12.21 129 LEU A C 1
ATOM 714 O O . LEU A 1 83 ? -13.278 14.050 -15.879 1.00 14.48 129 LEU A O 1
ATOM 719 N N . SER A 1 84 ? -14.839 14.787 -14.442 1.00 11.43 130 SER A N 1
ATOM 720 C CA A SER A 1 84 ? -15.431 13.458 -14.313 0.25 12.21 130 SER A CA 1
ATOM 721 C CA B SER A 1 84 ? -15.431 13.459 -14.224 0.25 12.64 130 SER A CA 1
ATOM 722 C CA C SER A 1 84 ? -15.433 13.464 -14.219 0.50 12.87 130 SER A CA 1
ATOM 723 C C . SER A 1 84 ? -16.925 13.597 -14.442 1.00 13.14 130 SER A C 1
ATOM 724 O O . SER A 1 84 ? -17.552 14.438 -13.780 1.00 15.24 130 SER A O 1
ATOM 731 N N . ILE A 1 85 ? -17.502 12.775 -15.309 1.00 11.63 131 ILE A N 1
ATOM 732 C CA . ILE A 1 85 ? -18.911 12.841 -15.603 1.00 12.54 131 ILE A CA 1
ATOM 733 C C . ILE A 1 85 ? -19.526 11.473 -15.309 1.00 13.44 131 ILE A C 1
ATOM 734 O O . ILE A 1 85 ? -18.962 10.444 -15.681 1.00 17.01 131 ILE A O 1
ATOM 739 N N . SER A 1 86 ? -20.691 11.475 -14.697 1.00 13.09 132 SER A N 1
ATOM 740 C CA A SER A 1 86 ? -21.416 10.224 -14.446 0.50 14.44 132 SER A CA 1
ATOM 741 C CA B SER A 1 86 ? -21.404 10.225 -14.484 0.50 15.19 132 SER A CA 1
ATOM 742 C C . SER A 1 86 ? -22.874 10.403 -14.662 1.00 12.15 132 SER A C 1
ATOM 743 O O . SER A 1 86 ? -23.441 11.443 -14.319 1.00 12.72 132 SER A O 1
ATOM 748 N N . PRO A 1 87 ? -23.548 9.401 -15.198 1.00 12.42 133 PRO A N 1
ATOM 749 C CA . PRO A 1 87 ? -25.005 9.427 -15.205 1.00 12.38 133 PRO A CA 1
ATOM 750 C C . PRO A 1 87 ? -25.555 9.257 -13.804 1.00 11.72 133 PRO A C 1
ATOM 751 O O . PRO A 1 87 ? -24.976 8.549 -13.002 1.00 14.18 133 PRO A O 1
ATOM 755 N N . VAL A 1 88 ? -26.732 9.820 -13.593 1.00 11.84 134 VAL A N 1
ATOM 756 C CA . VAL A 1 88 ? -27.554 9.590 -12.415 1.00 12.55 134 VAL A CA 1
ATOM 757 C C . VAL A 1 88 ? -28.714 8.716 -12.866 1.00 12.77 134 VAL A C 1
ATOM 758 O O . VAL A 1 88 ? -29.431 9.101 -13.771 1.00 13.52 134 VAL A O 1
ATOM 762 N N . ARG A 1 89 ? -28.799 7.508 -12.302 1.00 14.86 135 ARG A N 1
ATOM 763 C CA . ARG A 1 89 ? -29.788 6.537 -12.725 1.00 15.40 135 ARG A CA 1
ATOM 764 C C . ARG A 1 89 ? -30.759 6.237 -11.606 1.00 14.58 135 ARG A C 1
ATOM 765 O O . ARG A 1 89 ? -30.431 6.268 -10.416 1.00 16.98 135 ARG A O 1
ATOM 773 N N . ASP A 1 90 ? -31.992 5.927 -11.972 1.00 14.82 136 ASP A N 1
ATOM 774 C CA . ASP A 1 90 ? -32.947 5.359 -11.049 1.00 15.10 136 ASP A CA 1
ATOM 775 C C . ASP A 1 90 ? -32.746 3.848 -10.966 1.00 15.35 136 ASP A C 1
ATOM 776 O O . ASP A 1 90 ? -31.874 3.299 -11.615 1.00 17.84 136 ASP A O 1
ATOM 781 N N . GLU A 1 91 ? -33.481 3.184 -10.104 1.00 16.45 137 GLU A N 1
ATOM 782 C CA . GLU A 1 91 ? -33.239 1.797 -9.833 1.00 17.63 137 GLU A CA 1
ATOM 783 C C . GLU A 1 91 ? -33.615 0.938 -10.984 1.00 19.15 137 GLU A C 1
ATOM 784 O O . GLU A 1 91 ? -33.242 -0.227 -11.009 1.00 27.45 137 GLU A O 1
ATOM 790 N N . THR A 1 92 ? -34.469 1.426 -11.892 1.00 18.93 138 THR A N 1
ATOM 791 C CA . THR A 1 92 ? -34.801 0.726 -13.085 1.00 25.03 138 THR A CA 1
ATOM 792 C C . THR A 1 92 ? -33.806 0.916 -14.162 1.00 21.57 138 THR A C 1
ATOM 793 O O . THR A 1 92 ? -33.913 0.322 -15.245 1.00 29.75 138 THR A O 1
ATOM 797 N N . GLY A 1 93 ? -32.794 1.769 -13.911 1.00 22.82 139 GLY A N 1
ATOM 798 C CA . GLY A 1 93 ? -31.717 2.022 -14.916 1.00 26.21 139 GLY A CA 1
ATOM 799 C C . GLY A 1 93 ? -31.965 3.223 -15.826 1.00 22.28 139 GLY A C 1
ATOM 800 O O . GLY A 1 93 ? -31.078 3.586 -16.648 1.00 27.26 139 GLY A O 1
ATOM 801 N N . ASN A 1 94 ? -33.081 3.937 -15.685 1.00 19.03 140 ASN A N 1
ATOM 802 C CA . ASN A 1 94 ? -33.298 5.132 -16.482 1.00 19.71 140 ASN A CA 1
ATOM 803 C C . ASN A 1 94 ? -32.335 6.213 -16.029 1.00 16.09 140 ASN A C 1
ATOM 804 O O . ASN A 1 94 ? -32.147 6.440 -14.843 1.00 16.71 140 ASN A O 1
ATOM 809 N N . VAL A 1 95 ? -31.823 6.924 -17.002 1.00 15.57 141 VAL A N 1
ATOM 810 C CA . VAL A 1 95 ? -30.926 8.048 -16.739 1.00 13.87 141 VAL A CA 1
ATOM 811 C C . VAL A 1 95 ? -31.768 9.308 -16.459 1.00 13.84 141 VAL A C 1
ATOM 812 O O . VAL A 1 95 ? -32.542 9.751 -17.319 1.00 16.59 141 VAL A O 1
ATOM 816 N N . VAL A 1 96 ? -31.614 9.834 -15.269 1.00 12.95 142 VAL A N 1
ATOM 817 C CA . VAL A 1 96 ? -32.356 10.956 -14.776 1.00 14.48 142 VAL A CA 1
ATOM 818 C C . VAL A 1 96 ? -31.621 12.299 -15.061 1.00 13.32 142 VAL A C 1
ATOM 819 O O . VAL A 1 96 ? -32.273 13.351 -15.206 1.00 14.33 142 VAL A O 1
ATOM 823 N N . ALA A 1 97 ? -30.294 12.275 -15.090 1.00 11.53 143 ALA A N 1
ATOM 824 C CA . ALA A 1 97 ? -29.471 13.460 -15.194 1.00 11.16 143 ALA A CA 1
ATOM 825 C C . ALA A 1 97 ? -28.052 12.981 -15.449 1.00 10.31 143 ALA A C 1
ATOM 826 O O . ALA A 1 97 ? -27.753 11.809 -15.332 1.00 11.22 143 ALA A O 1
ATOM 828 N N . PHE A 1 98 ? -27.163 13.955 -15.705 1.00 9.84 144 PHE A N 1
ATOM 829 C CA . PHE A 1 98 ? -25.721 13.728 -15.604 1.00 9.92 144 PHE A CA 1
ATOM 830 C C . PHE A 1 98 ? -25.157 14.683 -14.581 1.00 10.13 144 PHE A C 1
ATOM 831 O O . PHE A 1 98 ? -25.647 15.809 -14.441 1.00 10.39 144 PHE A O 1
ATOM 839 N N . VAL A 1 99 ? -24.093 14.250 -13.897 1.00 10.19 145 VAL A N 1
ATOM 840 C CA A VAL A 1 99 ? -23.340 15.098 -12.993 0.50 10.16 145 VAL A CA 1
ATOM 841 C CA B VAL A 1 99 ? -23.355 15.131 -13.004 0.50 10.61 145 VAL A CA 1
ATOM 842 C C . VAL A 1 99 ? -21.903 15.128 -13.443 1.00 10.62 145 VAL A C 1
ATOM 843 O O . VAL A 1 99 ? -21.322 14.099 -13.772 1.00 13.19 145 VAL A O 1
ATOM 850 N N . GLY A 1 100 ? -21.325 16.312 -13.451 1.00 11.12 146 GLY A N 1
ATOM 851 C CA . GLY A 1 100 ? -19.931 16.504 -13.784 1.00 10.81 146 GLY A CA 1
ATOM 852 C C . GLY A 1 100 ? -19.235 17.240 -12.665 1.00 11.79 146 GLY A C 1
ATOM 853 O O . GLY A 1 100 ? -19.807 18.129 -12.057 1.00 12.83 146 GLY A O 1
ATOM 854 N N . VAL A 1 101 ? -17.980 16.864 -12.419 1.00 10.92 147 VAL A N 1
ATOM 855 C CA . VAL A 1 101 ? -17.129 17.501 -11.391 1.00 11.07 147 VAL A CA 1
ATOM 856 C C . VAL A 1 101 ? -15.883 18.010 -12.095 1.00 10.96 147 VAL A C 1
ATOM 857 O O . VAL A 1 101 ? -15.236 17.253 -12.847 1.00 12.57 147 VAL A O 1
ATOM 861 N N . GLN A 1 102 ? -15.566 19.268 -11.841 1.00 11.36 148 GLN A N 1
ATOM 862 C CA A GLN A 1 102 ? -14.426 19.918 -12.451 0.55 11.78 148 GLN A CA 1
ATOM 863 C CA B GLN A 1 102 ? -14.411 19.941 -12.446 0.45 12.04 148 GLN A CA 1
ATOM 864 C C . GLN A 1 102 ? -13.391 20.268 -11.386 1.00 12.69 148 GLN A C 1
ATOM 865 O O . GLN A 1 102 ? -13.723 20.901 -10.383 1.00 15.51 148 GLN A O 1
ATOM 876 N N . THR A 1 103 ? -12.137 19.980 -11.641 1.00 12.82 149 THR A N 1
ATOM 877 C CA . THR A 1 103 ? -11.073 20.457 -10.794 1.00 13.05 149 THR A CA 1
ATOM 878 C C . THR A 1 103 ? -10.058 21.135 -11.687 1.00 13.48 149 THR A C 1
ATOM 879 O O . THR A 1 103 ? -9.589 20.577 -12.678 1.00 13.47 149 THR A O 1
ATOM 883 N N . ASP A 1 104 ? -9.693 22.369 -11.304 1.00 13.80 150 ASP A N 1
ATOM 884 C CA . ASP A 1 104 ? -8.658 23.126 -12.069 1.00 13.83 150 ASP A CA 1
ATOM 885 C C . ASP A 1 104 ? -7.307 22.572 -11.682 1.00 13.91 150 ASP A C 1
ATOM 886 O O . ASP A 1 104 ? -6.840 22.776 -10.543 1.00 16.97 150 ASP A O 1
ATOM 891 N N . VAL A 1 105 ? -6.639 21.894 -12.607 1.00 13.93 151 VAL A N 1
ATOM 892 C CA . VAL A 1 105 ? -5.359 21.237 -12.355 1.00 14.59 151 VAL A CA 1
ATOM 893 C C . VAL A 1 105 ? -4.230 21.917 -13.157 1.00 16.34 151 VAL A C 1
ATOM 894 O O . VAL A 1 105 ? -3.166 21.332 -13.367 1.00 19.54 151 VAL A O 1
ATOM 898 N N . THR A 1 106 ? -4.450 23.151 -13.574 1.00 14.99 152 THR A N 1
ATOM 899 C CA . THR A 1 106 ? -3.436 23.895 -14.318 1.00 16.08 152 THR A CA 1
ATOM 900 C C . THR A 1 106 ? -2.154 23.971 -13.553 1.00 18.54 152 THR A C 1
ATOM 901 O O . THR A 1 106 ? -1.071 23.890 -14.165 1.00 23.05 152 THR A O 1
ATOM 905 N N . ALA A 1 107 ? -2.225 24.211 -12.297 1.00 21.20 153 ALA A N 1
ATOM 906 C CA . ALA A 1 107 ? -0.957 24.513 -11.547 1.00 34.39 153 ALA A CA 1
ATOM 907 C C . ALA A 1 107 ? -0.142 23.250 -11.228 1.00 55.59 153 ALA A C 1
ATOM 908 O O . ALA A 1 107 ? -0.601 22.163 -11.588 1.00 96.24 153 ALA A O 1
ATOM 910 N N . ALA B 1 2 ? -41.708 9.350 -13.950 1.00 35.80 48 ALA B N 1
ATOM 911 C CA . ALA B 1 2 ? -40.346 9.917 -13.968 1.00 23.89 48 ALA B CA 1
ATOM 912 C C . ALA B 1 2 ? -39.872 9.996 -12.552 1.00 18.30 48 ALA B C 1
ATOM 913 O O . ALA B 1 2 ? -40.649 10.185 -11.642 1.00 21.54 48 ALA B O 1
ATOM 915 N N . SER B 1 3 ? -38.588 9.744 -12.360 1.00 16.20 49 SER B N 1
ATOM 916 C CA . SER B 1 3 ? -38.012 9.705 -11.020 1.00 13.62 49 SER B CA 1
ATOM 917 C C . SER B 1 3 ? -37.522 11.069 -10.596 1.00 12.84 49 SER B C 1
ATOM 918 O O . SER B 1 3 ? -36.992 11.889 -11.357 1.00 13.34 49 SER B O 1
ATOM 921 N N . GLY B 1 4 ? -37.712 11.319 -9.301 1.00 13.47 50 GLY 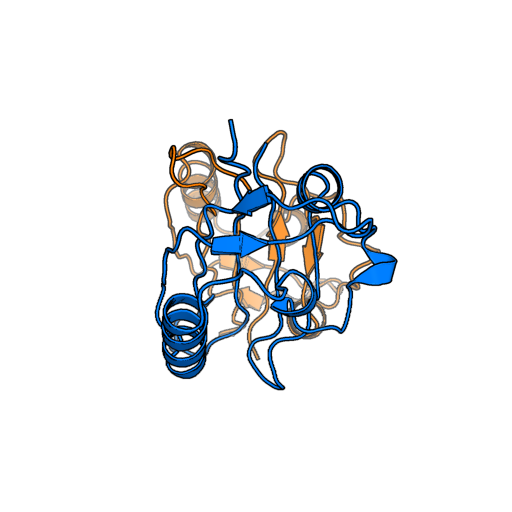B N 1
ATOM 922 C CA . GLY B 1 4 ? -37.229 12.519 -8.699 1.00 13.27 50 GLY B CA 1
ATOM 923 C C . GLY B 1 4 ? -35.774 12.537 -8.494 1.00 12.29 50 GLY B C 1
ATOM 924 O O . GLY B 1 4 ? -35.169 11.477 -8.353 1.00 14.12 50 GLY B O 1
ATOM 925 N N . MET B 1 5 ? -35.198 13.741 -8.405 1.00 11.51 51 MET B N 1
ATOM 926 C CA A MET B 1 5 ? -33.821 13.924 -8.045 0.50 12.35 51 MET B CA 1
ATOM 927 C CA B MET B 1 5 ? -33.810 13.925 -8.045 0.25 12.29 51 MET B CA 1
ATOM 928 C CA C MET B 1 5 ? -33.822 13.924 -8.053 0.25 12.37 51 MET B CA 1
ATOM 929 C C . MET B 1 5 ? -33.689 15.136 -7.129 1.00 12.08 51 MET B C 1
ATOM 930 O O . MET B 1 5 ? -34.302 16.172 -7.349 1.00 12.70 51 MET B O 1
ATOM 943 N N . ILE B 1 6 ? -32.874 14.924 -6.112 1.00 11.75 52 ILE B N 1
ATOM 944 C CA . ILE B 1 6 ? -32.496 15.928 -5.103 1.00 12.20 52 ILE B CA 1
ATOM 945 C C . ILE B 1 6 ? -30.974 16.025 -5.103 1.00 11.74 52 ILE B C 1
ATOM 946 O O . ILE B 1 6 ? -30.318 14.996 -4.964 1.00 13.87 52 ILE B O 1
ATOM 951 N N . VAL B 1 7 ? -30.428 17.221 -5.185 1.00 11.48 53 VAL B N 1
ATOM 952 C CA . VAL B 1 7 ? -29.003 17.446 -4.961 1.00 11.18 53 VAL B CA 1
ATOM 953 C C . VAL B 1 7 ? -28.864 18.274 -3.690 1.00 11.27 53 VAL B C 1
ATOM 954 O O . VAL B 1 7 ? -29.589 19.267 -3.531 1.00 11.83 53 VAL B O 1
ATOM 958 N N . THR B 1 8 ? -27.934 17.863 -2.823 1.00 11.31 54 THR B N 1
ATOM 959 C CA . THR B 1 8 ? -27.641 18.591 -1.610 1.00 11.38 54 THR B CA 1
ATOM 960 C C . THR B 1 8 ? -26.175 18.966 -1.569 1.00 12.50 54 THR B C 1
ATOM 961 O O . THR B 1 8 ? -25.317 18.323 -2.173 1.00 13.38 54 THR B O 1
ATOM 965 N N . ASP B 1 9 ? -25.890 19.992 -0.766 1.00 12.94 55 ASP B N 1
ATOM 966 C CA . ASP B 1 9 ? -24.518 20.190 -0.345 1.00 14.02 55 ASP B CA 1
ATOM 967 C C . ASP B 1 9 ? -24.016 18.994 0.449 1.00 13.69 55 ASP B C 1
ATOM 968 O O . ASP B 1 9 ? -24.792 18.185 1.004 1.00 14.12 55 ASP B O 1
ATOM 973 N N . ALA B 1 10 ? -22.712 18.870 0.530 1.00 14.57 56 ALA B N 1
ATOM 974 C CA . ALA B 1 10 ? -22.082 17.781 1.258 1.00 15.74 56 ALA B CA 1
ATOM 975 C C . ALA B 1 10 ? -22.012 17.948 2.753 1.00 15.41 56 ALA B C 1
ATOM 976 O O . ALA B 1 10 ? -22.130 16.968 3.507 1.00 18.83 56 ALA B O 1
ATOM 978 N N . GLY B 1 11 ? -21.738 19.124 3.182 1.00 18.21 57 GLY B N 1
ATOM 979 C CA . GLY B 1 11 ? -21.507 19.431 4.587 1.00 21.61 57 GLY B CA 1
ATOM 980 C C . GLY B 1 11 ? -22.702 19.999 5.229 1.00 20.20 57 GLY B C 1
ATOM 981 O O . GLY B 1 11 ? -23.826 20.032 4.728 1.00 21.71 57 GLY B O 1
ATOM 982 N N A ALA B 1 12 ? -22.358 20.511 6.421 0.50 30.02 58 ALA B N 1
ATOM 983 N N B ALA B 1 12 ? -22.476 20.490 6.441 0.50 29.14 58 ALA B N 1
ATOM 984 C CA A ALA B 1 12 ? -23.313 21.011 7.368 0.50 26.81 58 ALA B CA 1
ATOM 985 C CA B ALA B 1 12 ? -23.497 21.275 7.164 0.50 29.28 58 ALA B CA 1
ATOM 986 C C A ALA B 1 12 ? -24.357 19.924 7.538 0.50 24.58 58 ALA B C 1
ATOM 987 C C B ALA B 1 12 ? -25.003 20.798 7.040 0.50 20.53 58 ALA B C 1
ATOM 988 O O A ALA B 1 12 ? -24.000 18.750 7.777 0.50 23.05 58 ALA B O 1
ATOM 989 O O B ALA B 1 12 ? -25.977 21.522 6.735 0.50 22.03 58 ALA B O 1
ATOM 992 N N A ASP B 1 13 ? -25.631 20.315 7.333 0.50 18.52 59 ASP B N 1
ATOM 993 N N B ASP B 1 13 ? -25.196 19.539 7.347 0.50 25.60 59 ASP B N 1
ATOM 994 C CA A ASP B 1 13 ? -26.737 19.390 7.387 0.50 16.89 59 ASP B CA 1
ATOM 995 C CA B ASP B 1 13 ? -26.526 18.974 7.390 0.50 21.07 59 ASP B CA 1
ATOM 996 C C A ASP B 1 13 ? -27.317 19.058 5.986 0.50 16.94 59 ASP B C 1
ATOM 997 C C B ASP B 1 13 ? -27.245 19.013 6.028 0.50 16.71 59 ASP B C 1
ATOM 998 O O A ASP B 1 13 ? -28.524 18.828 5.855 0.50 16.49 59 ASP B O 1
ATOM 999 O O B ASP B 1 13 ? -28.467 19.025 5.953 0.50 15.84 59 ASP B O 1
ATOM 1008 N N . GLN B 1 14 ? -26.479 18.970 4.959 1.00 14.30 60 GLN B N 1
ATOM 1009 C CA . GLN B 1 14 ? -26.960 18.574 3.615 1.00 13.33 60 GLN B CA 1
ATOM 1010 C C . GLN B 1 14 ? -28.230 19.318 3.158 1.00 15.30 60 GLN B C 1
ATOM 1011 O O . GLN B 1 14 ? -29.220 18.735 2.756 1.00 14.12 60 GLN B O 1
ATOM 1017 N N . PRO B 1 15 ? -28.148 20.658 3.096 1.00 15.26 61 PRO B N 1
ATOM 1018 C CA . PRO B 1 15 ? -29.275 21.410 2.564 1.00 15.35 61 PRO B CA 1
ATOM 1019 C C . PRO B 1 15 ? -29.490 21.093 1.073 1.00 13.31 61 PRO B C 1
ATOM 1020 O O . PRO B 1 15 ? -28.516 21.002 0.309 1.00 13.37 61 PRO B O 1
ATOM 1024 N N . ILE B 1 16 ? -30.758 21.081 0.682 1.00 13.20 62 ILE B N 1
ATOM 1025 C CA . ILE B 1 16 ? -31.092 20.891 -0.741 1.00 12.53 62 ILE B CA 1
ATOM 1026 C C . ILE B 1 16 ? -30.684 22.133 -1.523 1.00 12.96 62 ILE B C 1
ATOM 1027 O O . ILE B 1 16 ? -31.000 23.258 -1.131 1.00 15.17 62 ILE B O 1
ATOM 1032 N N . VAL B 1 17 ? -30.028 21.891 -2.657 1.00 12.56 63 VAL B N 1
ATOM 1033 C CA . VAL B 1 17 ? -29.601 22.962 -3.557 1.00 14.00 63 VAL B CA 1
ATOM 1034 C C . VAL B 1 17 ? -30.244 22.847 -4.924 1.00 14.01 63 VAL B C 1
ATOM 1035 O O . VAL B 1 17 ? -30.205 23.837 -5.701 1.00 15.74 63 VAL B O 1
ATOM 1039 N N . PHE B 1 18 ? -30.847 21.709 -5.315 1.00 12.78 64 PHE B N 1
ATOM 1040 C CA . PHE B 1 18 ? -31.513 21.574 -6.598 1.00 12.26 64 PHE B CA 1
ATOM 1041 C C . PHE B 1 18 ? -32.469 20.403 -6.529 1.00 11.53 64 PHE B C 1
ATOM 1042 O O . PHE B 1 18 ? -32.119 19.363 -5.934 1.00 12.15 64 PHE B O 1
ATOM 1050 N N . VAL B 1 19 ? -33.641 20.561 -7.113 1.00 11.62 65 VAL B N 1
ATOM 1051 C CA . VAL B 1 19 ? -34.551 19.447 -7.339 1.00 11.30 65 VAL B CA 1
ATOM 1052 C C . VAL B 1 19 ? -35.023 19.502 -8.794 1.00 11.13 65 VAL B C 1
ATOM 1053 O O . VAL B 1 19 ? -35.109 20.579 -9.367 1.00 12.54 65 VAL B O 1
ATOM 1057 N N . ASN B 1 20 ? -35.352 18.352 -9.357 1.00 11.75 66 ASN B N 1
ATOM 1058 C CA . ASN B 1 20 ? -35.916 18.283 -10.712 1.00 12.25 66 ASN B CA 1
ATOM 1059 C C . ASN B 1 20 ? -37.422 18.407 -10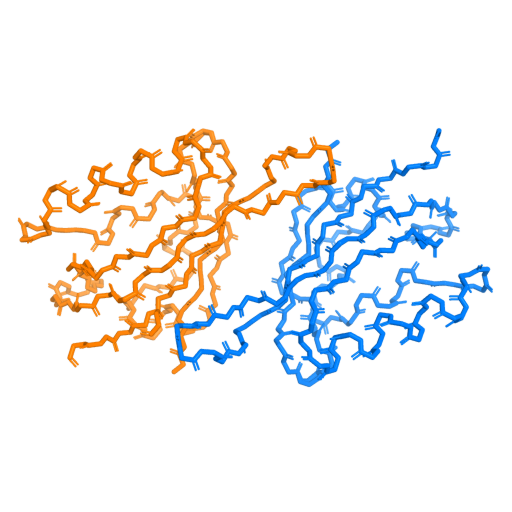.674 1.00 13.25 66 ASN B C 1
ATOM 1060 O O . ASN B 1 20 ? -38.063 18.534 -9.630 1.00 13.79 66 ASN B O 1
ATOM 1065 N N . ARG B 1 21 ? -38.030 18.422 -11.868 1.00 13.68 67 ARG B N 1
ATOM 1066 C CA . ARG B 1 21 ? -39.492 18.538 -11.967 1.00 14.89 67 ARG B CA 1
ATOM 1067 C C . ARG B 1 21 ? -40.197 17.388 -11.276 1.00 14.28 67 ARG B C 1
ATOM 1068 O O . ARG B 1 21 ? -41.189 17.604 -10.577 1.00 15.43 67 ARG B O 1
ATOM 1076 N N . ALA B 1 22 ? -39.726 16.163 -11.509 1.00 13.96 68 ALA B N 1
ATOM 1077 C CA . ALA B 1 22 ? -40.421 15.013 -10.955 1.00 14.46 68 ALA B CA 1
ATOM 1078 C C . ALA B 1 22 ? -40.461 15.026 -9.457 1.00 14.20 68 ALA B C 1
ATOM 1079 O O . ALA B 1 22 ? -41.404 14.509 -8.850 1.00 15.54 68 ALA B O 1
ATOM 1081 N N . PHE B 1 23 ? -39.438 15.594 -8.792 1.00 13.12 69 PHE B N 1
ATOM 1082 C CA . PHE B 1 23 ? -39.510 15.751 -7.341 1.00 12.98 69 PHE B CA 1
ATOM 1083 C C . PHE B 1 23 ? -40.763 16.441 -6.911 1.00 13.26 69 PHE B C 1
ATOM 1084 O O . PHE B 1 23 ? -41.398 16.040 -5.920 1.00 14.12 69 PHE B O 1
ATOM 1092 N N . SER B 1 24 ? -41.138 17.514 -7.644 1.00 13.90 70 SER B N 1
ATOM 1093 C CA . SER B 1 24 ? -42.368 18.222 -7.295 1.00 15.10 70 SER B CA 1
ATOM 1094 C C . SER B 1 24 ? -43.615 17.416 -7.594 1.00 16.42 70 SER B C 1
ATOM 1095 O O . SER B 1 24 ? -44.588 17.470 -6.831 1.00 18.52 70 SER B O 1
ATOM 1098 N N . THR B 1 25 ? -43.597 16.698 -8.718 1.00 16.76 71 THR B N 1
ATOM 1099 C CA . THR B 1 25 ? -44.691 15.803 -9.012 1.00 19.25 71 THR B CA 1
ATOM 1100 C C . THR B 1 25 ? -44.954 14.754 -7.942 1.00 18.70 71 THR B C 1
ATOM 1101 O O . THR B 1 25 ? -46.094 14.525 -7.516 1.00 24.24 71 THR B O 1
ATOM 1105 N N . ILE B 1 26 ? -43.875 14.126 -7.515 1.00 17.15 72 ILE B N 1
ATOM 1106 C CA . ILE B 1 26 ? -43.949 13.092 -6.490 1.00 17.71 72 ILE B CA 1
ATOM 1107 C C . ILE B 1 26 ? -44.309 13.618 -5.114 1.00 18.20 72 ILE B C 1
ATOM 1108 O O . ILE B 1 26 ? -45.147 13.043 -4.428 1.00 22.87 72 ILE B O 1
ATOM 1113 N N . THR B 1 27 ? -43.685 14.702 -4.698 1.00 16.02 73 THR B N 1
ATOM 1114 C CA . THR B 1 27 ? -43.791 15.137 -3.303 1.00 16.09 73 THR B CA 1
ATOM 1115 C C . THR B 1 27 ? -44.814 16.198 -3.066 1.00 16.77 73 THR B C 1
ATOM 1116 O O . THR B 1 27 ? -45.198 16.435 -1.898 1.00 18.23 73 THR B O 1
ATOM 1120 N N . GLY B 1 28 ? -45.199 16.947 -4.097 1.00 17.09 74 GLY B N 1
ATOM 1121 C CA . GLY B 1 28 ? -46.113 18.087 -3.971 1.00 17.97 74 GLY B CA 1
ATOM 1122 C C . GLY B 1 28 ? -45.440 19.375 -3.555 1.00 18.42 74 GLY B C 1
ATOM 1123 O O . GLY B 1 28 ? -46.132 20.427 -3.513 1.00 20.66 74 GLY B O 1
ATOM 1124 N N . TYR B 1 29 ? -44.142 19.369 -3.270 1.00 17.08 75 TYR B N 1
ATOM 1125 C CA . TYR B 1 29 ? -43.441 20.559 -2.879 1.00 17.04 75 TYR B CA 1
ATOM 1126 C C . TYR B 1 29 ? -42.844 21.241 -4.090 1.00 16.88 75 TYR B C 1
ATOM 1127 O O . TYR B 1 29 ? -42.234 20.594 -4.946 1.00 17.66 75 TYR B O 1
ATOM 1136 N N . ALA B 1 30 ? -42.929 22.567 -4.113 1.00 18.58 76 ALA B N 1
ATOM 1137 C CA . ALA B 1 30 ? -42.268 23.372 -5.088 1.00 19.06 76 ALA B CA 1
ATOM 1138 C C . ALA B 1 30 ? -40.790 23.566 -4.720 1.00 18.46 76 ALA B C 1
ATOM 1139 O O . ALA B 1 30 ? -40.437 23.576 -3.535 1.00 18.13 76 ALA B O 1
ATOM 1141 N N . PRO B 1 31 ? -39.905 23.826 -5.713 1.00 17.50 77 PRO B N 1
ATOM 1142 C CA . PRO B 1 31 ? -38.504 24.080 -5.380 1.00 18.41 77 PRO B CA 1
ATOM 1143 C C . PRO B 1 31 ? -38.262 25.152 -4.318 1.00 18.19 77 PRO B C 1
ATOM 1144 O O . PRO B 1 31 ? -37.462 24.931 -3.387 1.00 18.50 77 PRO B O 1
ATOM 1148 N N . ASN B 1 32 ? -38.920 26.301 -4.427 1.00 19.86 78 ASN B N 1
ATOM 1149 C CA A ASN B 1 32 ? -38.755 27.416 -3.508 0.50 21.36 78 ASN B CA 1
ATOM 1150 C CA B ASN B 1 32 ? -38.545 27.336 -3.516 0.50 21.67 78 ASN B CA 1
ATOM 1151 C C . ASN B 1 32 ? -38.989 27.001 -2.074 1.00 21.32 78 ASN B C 1
ATOM 1152 O O . ASN B 1 32 ? -38.393 27.578 -1.153 1.00 26.19 78 ASN B O 1
ATOM 1161 N N . GLU B 1 33 ? -39.889 26.029 -1.849 1.00 19.36 79 GLU B N 1
ATOM 1162 C CA A GLU B 1 33 ? -40.162 25.740 -0.449 0.50 21.06 79 GLU B CA 1
ATOM 1163 C CA B GLU B 1 33 ? -40.336 25.544 -0.551 0.50 19.43 79 GLU B CA 1
ATOM 1164 C C . GLU B 1 33 ? -39.290 24.661 0.145 1.00 19.18 79 GLU B C 1
ATOM 1165 O O . GLU B 1 33 ? -39.360 24.452 1.347 1.00 21.72 79 GLU B O 1
ATOM 1176 N N . VAL B 1 34 ? -38.376 24.069 -0.665 1.00 16.46 80 VAL B N 1
ATOM 1177 C CA . VAL B 1 34 ? -37.448 23.042 -0.146 1.00 16.28 80 VAL B CA 1
ATOM 1178 C C . VAL B 1 34 ? -36.004 23.444 -0.159 1.00 15.31 80 VAL B C 1
ATOM 1179 O O . VAL B 1 34 ? -35.199 22.873 0.576 1.00 15.66 80 VAL B O 1
ATOM 1183 N N . LEU B 1 35 ? -35.635 24.400 -1.023 1.00 15.77 81 LEU B N 1
ATOM 1184 C CA . LEU B 1 35 ? -34.238 24.760 -1.119 1.00 17.22 81 LEU B CA 1
ATOM 1185 C C . LEU B 1 35 ? -33.759 25.257 0.239 1.00 17.14 81 LEU B C 1
ATOM 1186 O O . LEU B 1 35 ? -34.427 26.024 0.938 1.00 19.96 81 LEU B O 1
ATOM 1191 N N . GLY B 1 36 ? -32.584 24.794 0.602 1.00 17.05 82 GLY B N 1
ATOM 1192 C CA . GLY B 1 36 ? -31.966 25.209 1.845 1.00 18.72 82 GLY B CA 1
ATOM 1193 C C . GLY B 1 36 ? -32.347 24.365 3.057 1.00 18.00 82 GLY B C 1
ATOM 1194 O O . GLY B 1 36 ? -31.779 24.556 4.115 1.00 22.88 82 GLY B O 1
ATOM 1195 N N . ARG B 1 37 ? -33.245 23.411 2.873 1.00 16.54 83 ARG B N 1
ATOM 1196 C CA . ARG B 1 37 ? -33.682 22.504 3.952 1.00 16.81 83 ARG B CA 1
ATOM 1197 C C . ARG B 1 37 ? -33.076 21.136 3.773 1.00 14.09 83 ARG B C 1
ATOM 1198 O O . ARG B 1 37 ? -32.827 20.709 2.634 1.00 15.12 83 ARG B O 1
ATOM 1206 N N . ASN B 1 38 ? -32.880 20.403 4.876 1.00 15.47 84 ASN B N 1
ATOM 1207 C CA . ASN B 1 38 ? -32.573 18.995 4.809 1.00 14.13 84 ASN B CA 1
ATOM 1208 C C . ASN B 1 38 ? -33.813 18.247 4.386 1.00 13.87 84 ASN B C 1
ATOM 1209 O O . ASN B 1 38 ? -34.949 18.560 4.830 1.00 15.74 84 ASN B O 1
ATOM 1214 N N . ALA B 1 39 ? -33.653 17.218 3.549 1.00 13.41 85 ALA B N 1
ATOM 1215 C CA . ALA B 1 39 ? -34.745 16.458 3.020 1.00 12.95 85 ALA B CA 1
ATOM 1216 C C . ALA B 1 39 ? -35.611 15.672 4.009 1.00 14.45 85 ALA B C 1
ATOM 1217 O O . ALA B 1 39 ? -36.664 15.130 3.662 1.00 15.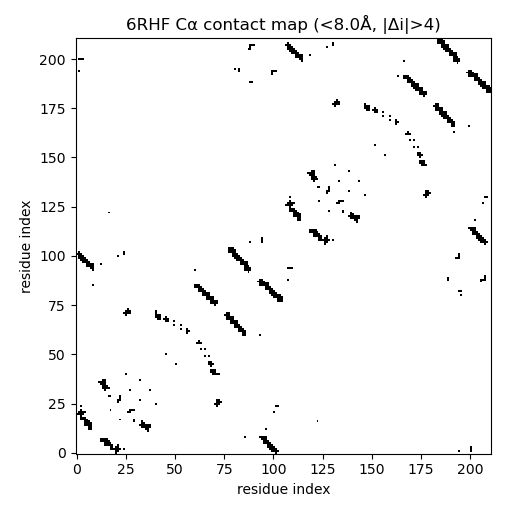20 85 ALA B O 1
ATOM 1219 N N . ARG B 1 40 ? -35.211 15.621 5.290 1.00 14.87 86 ARG B N 1
ATOM 1220 C CA . ARG B 1 40 ? -35.961 14.875 6.271 1.00 16.65 86 ARG B CA 1
ATOM 1221 C C . ARG B 1 40 ? -37.340 15.403 6.525 1.00 15.64 86 ARG B C 1
ATOM 1222 O O . ARG B 1 40 ? -38.149 14.731 7.144 1.00 17.42 86 ARG B O 1
ATOM 1230 N N . PHE B 1 41 ? -37.668 16.609 6.044 1.00 16.03 87 PHE B N 1
ATOM 1231 C CA . PHE B 1 41 ? -39.061 17.067 6.168 1.00 16.69 87 PHE B CA 1
ATOM 1232 C C . PHE B 1 41 ? -40.019 16.147 5.383 1.00 15.40 87 PHE B C 1
ATOM 1233 O O . PHE B 1 41 ? -41.252 16.176 5.608 1.00 17.40 87 PHE B O 1
ATOM 1241 N N . LEU B 1 42 ? -39.501 15.280 4.502 1.00 14.76 88 LEU B N 1
ATOM 1242 C CA . LEU B 1 42 ? -40.338 14.333 3.861 1.00 14.96 88 LEU B CA 1
ATOM 1243 C C . LEU B 1 42 ? -40.791 13.159 4.729 1.00 17.49 88 LEU B C 1
ATOM 1244 O O . LEU B 1 42 ? -41.691 12.435 4.361 1.00 17.41 88 LEU B O 1
ATOM 1249 N N . GLN B 1 43 ? -40.177 13.026 5.880 1.00 16.19 89 GLN B N 1
ATOM 1250 C CA . GLN B 1 43 ? -40.528 11.961 6.823 1.00 18.41 89 GLN B CA 1
ATOM 1251 C C . GLN B 1 43 ? -41.697 12.339 7.696 1.00 20.06 89 GLN B C 1
ATOM 1252 O O . GLN B 1 43 ? -42.069 13.509 7.763 1.00 21.65 89 GLN B O 1
ATOM 1258 N N . GLY B 1 44 ? -42.296 11.360 8.341 1.00 17.87 90 GLY B N 1
ATOM 1259 C CA . GLY B 1 44 ? -43.441 11.627 9.190 1.00 21.21 90 GLY B CA 1
ATOM 1260 C C . GL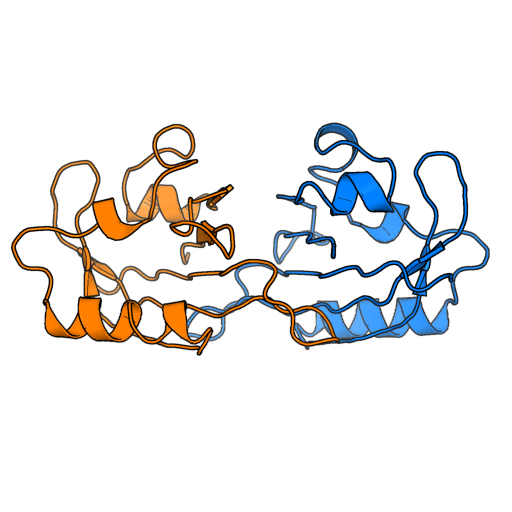Y B 1 44 ? -43.646 10.510 10.150 1.00 21.36 90 GLY B C 1
ATOM 1261 O O . GLY B 1 44 ? -42.753 9.684 10.421 1.00 21.16 90 GLY B O 1
ATOM 1262 N N . PRO B 1 45 ? -44.870 10.463 10.752 1.00 22.98 91 PRO B N 1
ATOM 1263 C CA . PRO B 1 45 ? -45.069 9.627 11.971 1.00 23.77 91 PRO B CA 1
ATOM 1264 C C . PRO B 1 45 ? -44.789 8.137 11.794 1.00 23.79 91 PRO B C 1
ATOM 1265 O O . PRO B 1 45 ? -44.278 7.490 12.735 1.00 25.64 91 PRO B O 1
ATOM 1269 N N . GLN B 1 46 ? -45.104 7.580 10.611 1.00 21.59 92 GLN B N 1
ATOM 1270 C CA . GLN B 1 46 ? -44.956 6.154 10.407 1.00 20.63 92 GLN B CA 1
ATOM 1271 C C . GLN B 1 46 ? -43.644 5.792 9.676 1.00 20.52 92 GLN B C 1
ATOM 1272 O O . GLN B 1 46 ? -43.427 4.640 9.393 1.00 20.85 92 GLN B O 1
ATOM 1278 N N . THR B 1 47 ? -42.817 6.788 9.399 1.00 18.57 93 THR B N 1
ATOM 1279 C CA . THR B 1 47 ? -41.502 6.480 8.819 1.00 16.78 93 THR B CA 1
ATOM 1280 C C . THR B 1 47 ? -40.710 5.599 9.769 1.00 16.54 93 THR B C 1
ATOM 1281 O O . THR B 1 47 ? -40.679 5.810 10.975 1.00 18.60 93 THR B O 1
ATOM 1285 N N . ASP B 1 48 ? -40.050 4.586 9.210 1.00 15.67 94 ASP B N 1
ATOM 1286 C CA A ASP B 1 48 ? -39.319 3.627 10.024 0.50 15.41 94 ASP B CA 1
ATOM 1287 C CA B ASP B 1 48 ? -39.292 3.577 10.012 0.50 15.70 94 ASP B CA 1
ATOM 1288 C C . ASP B 1 48 ? -38.001 4.206 10.524 1.00 15.04 94 ASP B C 1
ATOM 1289 O O . ASP B 1 48 ? -37.133 4.607 9.740 1.00 14.77 94 ASP B O 1
ATOM 1298 N N . ALA B 1 49 ? -37.856 4.273 11.833 1.00 15.97 95 ALA B N 1
ATOM 1299 C CA . ALA B 1 49 ? -36.691 4.875 12.420 1.00 15.55 95 ALA B CA 1
ATOM 1300 C C . ALA B 1 49 ? -35.409 4.185 12.097 1.00 14.48 95 ALA B C 1
ATOM 1301 O O . ALA B 1 49 ? -34.373 4.826 11.938 1.00 14.46 95 ALA B O 1
ATOM 1303 N N . ALA B 1 50 ? -35.442 2.870 11.960 1.00 14.47 96 ALA B N 1
ATOM 1304 C CA . ALA B 1 50 ? -34.195 2.156 11.650 1.00 13.85 96 ALA B CA 1
ATOM 1305 C C . ALA B 1 50 ? -33.736 2.482 10.221 1.00 13.10 96 ALA B C 1
ATOM 1306 O O . ALA B 1 50 ? -32.535 2.575 9.965 1.00 12.77 96 ALA B O 1
ATOM 1308 N N . THR B 1 51 ? -34.680 2.665 9.303 1.00 12.54 97 THR B N 1
ATOM 1309 C CA . THR B 1 51 ? -34.354 3.071 7.949 1.00 12.02 97 THR B CA 1
ATOM 1310 C C . THR B 1 51 ? -33.698 4.452 7.925 1.00 11.93 97 THR B C 1
ATOM 1311 O O . THR B 1 51 ? -32.668 4.662 7.276 1.00 12.06 97 THR B O 1
ATOM 1315 N N . VAL B 1 52 ? -34.268 5.398 8.700 1.00 12.10 98 VAL B N 1
ATOM 1316 C CA . VAL B 1 52 ? -33.684 6.700 8.828 1.00 11.98 98 VAL B CA 1
ATOM 1317 C C . VAL B 1 52 ? -32.258 6.612 9.369 1.00 12.16 98 VAL B C 1
ATOM 1318 O O . VAL B 1 52 ? -31.378 7.312 8.886 1.00 12.53 98 VAL B O 1
ATOM 1322 N N . ALA B 1 53 ? -32.023 5.784 10.404 1.00 12.46 99 ALA B N 1
ATOM 1323 C CA . ALA B 1 53 ? -30.723 5.637 10.958 1.00 12.47 99 ALA B CA 1
ATOM 1324 C C . ALA B 1 53 ? -29.718 5.090 9.936 1.00 11.36 99 ALA B C 1
ATOM 1325 O O . ALA B 1 53 ? -28.561 5.525 9.911 1.00 12.12 99 ALA B O 1
ATOM 1327 N N . ARG B 1 54 ? -30.140 4.146 9.093 1.00 11.25 100 ARG B N 1
ATOM 1328 C CA . ARG B 1 54 ? -29.248 3.641 8.047 1.00 10.87 100 ARG B CA 1
ATOM 1329 C C . ARG B 1 54 ? -28.865 4.754 7.094 1.00 10.70 100 ARG B C 1
ATOM 1330 O O . ARG B 1 54 ? -27.699 4.849 6.656 1.00 10.72 100 ARG B O 1
ATOM 1338 N N . LEU B 1 55 ? -29.829 5.594 6.697 1.00 10.56 101 LEU B N 1
ATOM 1339 C CA . LEU B 1 55 ? -29.526 6.729 5.832 1.00 10.72 101 LEU B CA 1
ATOM 1340 C C . LEU B 1 55 ? -28.545 7.670 6.507 1.00 10.59 101 LEU B C 1
ATOM 1341 O O . LEU B 1 55 ? -27.596 8.145 5.902 1.00 11.16 101 LEU B O 1
ATOM 1346 N N . ARG B 1 56 ? -28.800 7.972 7.764 1.00 11.17 102 ARG B N 1
ATOM 1347 C CA . ARG B 1 56 ? -27.938 8.870 8.526 1.00 11.97 102 ARG B CA 1
ATOM 1348 C C . ARG B 1 56 ? -26.502 8.386 8.535 1.00 11.19 102 ARG B C 1
ATOM 1349 O O . ARG B 1 56 ? -25.545 9.143 8.304 1.00 11.84 102 ARG B O 1
ATOM 1357 N N . GLU B 1 57 ? -26.314 7.088 8.804 1.00 11.28 103 GLU B N 1
ATOM 1358 C CA A GLU B 1 57 ? -24.942 6.565 8.864 0.50 11.29 103 GLU B CA 1
ATOM 1359 C CA B GLU B 1 57 ? -24.947 6.556 8.856 0.50 11.60 103 GLU B CA 1
ATOM 1360 C C . GLU B 1 57 ? -24.296 6.572 7.477 1.00 11.11 103 GLU B C 1
ATOM 1361 O O . GLU B 1 57 ? -23.113 6.874 7.326 1.00 11.36 103 GLU B O 1
ATOM 1372 N N . ALA B 1 58 ? -25.064 6.233 6.423 1.00 11.15 104 ALA B N 1
ATOM 1373 C CA . ALA B 1 58 ? -24.476 6.221 5.088 1.00 11.17 104 ALA B CA 1
ATOM 1374 C C . ALA B 1 58 ? -24.053 7.596 4.677 1.00 10.94 104 ALA B C 1
ATOM 1375 O O . ALA B 1 58 ? -22.961 7.789 4.115 1.00 12.41 104 ALA B O 1
ATOM 1377 N N . ILE B 1 59 ? -24.880 8.618 4.939 1.00 10.72 105 ILE B N 1
ATOM 1378 C CA . ILE B 1 59 ? -24.499 9.969 4.559 1.00 11.50 105 ILE B CA 1
ATOM 1379 C C . ILE B 1 59 ? -23.288 10.417 5.329 1.00 11.47 105 ILE B C 1
ATOM 1380 O O . ILE B 1 59 ? -22.365 11.033 4.763 1.00 12.11 105 ILE B O 1
ATOM 1385 N N . ALA B 1 60 ? -23.223 10.092 6.621 1.00 11.25 106 ALA B N 1
ATOM 1386 C CA . ALA B 1 60 ? -22.067 10.490 7.441 1.00 11.59 106 ALA B CA 1
ATOM 1387 C C . ALA B 1 60 ? -20.776 9.935 6.910 1.00 11.67 106 ALA B C 1
ATOM 1388 O O . ALA B 1 60 ? -19.714 10.544 7.071 1.00 14.00 106 ALA B O 1
ATOM 1390 N N . ALA B 1 61 ? -20.817 8.720 6.343 1.00 11.55 107 ALA B N 1
ATOM 1391 C CA . ALA B 1 61 ? -19.639 8.041 5.806 1.00 12.46 107 ALA B CA 1
ATOM 1392 C C . ALA B 1 61 ? -19.477 8.236 4.298 1.00 12.38 107 ALA B C 1
ATOM 1393 O O . ALA B 1 61 ? -18.547 7.694 3.669 1.00 14.29 107 ALA B O 1
ATOM 1395 N N . ALA B 1 62 ? -20.401 8.977 3.665 1.00 12.18 108 ALA B N 1
ATOM 1396 C CA . ALA B 1 62 ? -20.441 9.130 2.213 1.00 12.01 108 ALA B CA 1
ATOM 1397 C C . ALA B 1 62 ? -20.415 7.796 1.490 1.00 12.17 108 ALA B C 1
ATOM 1398 O O . ALA B 1 62 ? -19.665 7.591 0.550 1.00 14.89 108 ALA B O 1
ATOM 1400 N N . ARG B 1 63 ? -21.311 6.923 1.904 1.00 11.51 109 ARG B N 1
ATOM 1401 C CA . ARG B 1 63 ? -21.499 5.614 1.306 1.00 12.14 109 ARG B CA 1
ATOM 1402 C C . ARG B 1 63 ? -22.811 5.596 0.521 1.00 10.97 109 ARG B C 1
ATOM 1403 O O . ARG B 1 63 ? -23.807 6.050 1.004 1.00 12.48 109 ARG B O 1
ATOM 1411 N N . PRO B 1 64 ? -22.839 4.926 -0.655 1.00 10.91 110 PRO B N 1
ATOM 1412 C CA A PRO B 1 64 ? -24.085 4.757 -1.362 0.50 10.72 110 PRO B CA 1
ATOM 1413 C CA B PRO B 1 64 ? -24.087 4.757 -1.357 0.50 10.83 110 PRO B CA 1
ATOM 1414 C C . PRO B 1 64 ? -25.053 3.857 -0.632 1.00 10.37 110 PRO B C 1
ATOM 1415 O O . PRO B 1 64 ? -24.656 2.833 -0.001 1.00 11.47 110 PRO B O 1
ATOM 1422 N N . ILE B 1 65 ? -26.342 4.161 -0.732 1.00 9.79 111 ILE B N 1
ATOM 1423 C CA . ILE B 1 65 ? -27.391 3.416 -0.010 1.00 10.10 111 ILE B CA 1
ATOM 1424 C C . ILE B 1 65 ? -28.677 3.500 -0.783 1.00 9.80 111 ILE B C 1
ATOM 1425 O O . ILE B 1 65 ? -28.958 4.511 -1.439 1.00 10.51 111 ILE B O 1
ATOM 1430 N N . GLN B 1 66 ? -29.498 2.430 -0.713 1.00 9.84 112 GLN B N 1
ATOM 1431 C CA . GLN B 1 66 ? -30.840 2.456 -1.211 1.00 10.22 112 GLN B CA 1
ATOM 1432 C C . GLN B 1 66 ? -31.779 1.985 -0.111 1.00 10.21 112 GLN B C 1
ATOM 1433 O O . GLN B 1 66 ? -31.451 1.047 0.604 1.00 11.45 112 GLN B O 1
ATOM 1439 N N . GLU B 1 67 ? -32.930 2.625 -0.000 1.00 10.41 113 GLU B N 1
ATOM 1440 C CA . GLU B 1 67 ? -33.949 2.227 0.976 1.00 10.91 113 GLU B CA 1
ATOM 1441 C C . GLU B 1 67 ? -35.310 2.489 0.389 1.00 11.82 113 GLU B C 1
ATOM 1442 O O . GLU B 1 67 ? -35.500 3.441 -0.360 1.00 14.12 113 GLU B O 1
ATOM 1448 N N . ARG B 1 68 ? -36.272 1.670 0.790 1.00 12.28 114 ARG B N 1
ATOM 1449 C CA . ARG B 1 68 ? -37.704 1.932 0.564 1.00 13.68 114 ARG B CA 1
ATOM 1450 C C . ARG B 1 68 ? -38.196 2.563 1.866 1.00 13.62 114 ARG B C 1
ATOM 1451 O O . ARG B 1 68 ? -38.221 1.899 2.895 1.00 15.86 114 ARG B O 1
ATOM 1459 N N . ILE B 1 69 ? -38.585 3.840 1.814 1.00 13.05 115 ILE B N 1
ATOM 1460 C CA . ILE B 1 69 ? -38.890 4.614 3.004 1.00 13.43 115 ILE B CA 1
ATOM 1461 C C . ILE B 1 69 ? -40.239 5.276 2.844 1.00 14.15 115 ILE B C 1
ATOM 1462 O O . ILE B 1 69 ? -40.578 5.788 1.792 1.00 14.89 115 ILE B O 1
ATOM 1467 N N . LEU B 1 70 ? -41.013 5.304 3.934 1.00 14.60 116 LEU B N 1
ATOM 1468 C CA . LEU B 1 70 ? -42.310 5.988 3.916 1.00 14.63 116 LEU B CA 1
ATOM 1469 C C . LEU B 1 70 ? -42.072 7.476 4.069 1.00 14.46 116 LEU B C 1
ATOM 1470 O O . LEU B 1 70 ? -41.429 7.923 5.024 1.00 15.61 116 LEU B O 1
ATOM 1475 N N . ASN B 1 71 ? -42.581 8.219 3.095 1.00 15.14 117 ASN B N 1
ATOM 1476 C CA . ASN B 1 71 ? -42.513 9.688 3.120 1.00 14.49 117 ASN B CA 1
ATOM 1477 C C . ASN B 1 71 ? -43.902 10.270 2.972 1.00 17.39 117 ASN B C 1
ATOM 1478 O O . ASN B 1 71 ? -44.862 9.504 2.879 1.00 17.63 117 ASN B O 1
ATOM 1483 N N . TYR B 1 72 ? -43.995 11.584 3.056 1.00 17.42 118 TYR B N 1
ATOM 1484 C CA . TYR B 1 72 ? -45.285 12.268 3.109 1.00 18.34 118 TYR B CA 1
ATOM 1485 C C . TYR B 1 72 ? -45.223 13.422 2.101 1.00 17.09 118 TYR B C 1
ATOM 1486 O O . TYR B 1 72 ? -44.269 14.230 2.134 1.00 19.21 118 TYR B O 1
ATOM 1495 N N . ARG B 1 73 ? -46.261 13.491 1.277 1.00 18.23 119 ARG B N 1
ATOM 1496 C CA A ARG B 1 73 ? -46.365 14.624 0.387 0.50 19.10 119 ARG B CA 1
ATOM 1497 C CA B ARG B 1 73 ? -46.368 14.597 0.364 0.50 19.12 119 ARG B CA 1
ATOM 1498 C C . ARG B 1 73 ? -46.663 15.889 1.166 1.00 19.82 119 ARG B C 1
ATOM 1499 O O . ARG B 1 73 ? -47.022 15.881 2.350 1.00 21.72 119 ARG B O 1
ATOM 1514 N N . LYS B 1 74 ? -46.551 17.045 0.508 1.00 19.53 120 LYS B N 1
ATOM 1515 C CA . LYS B 1 74 ? -46.850 18.342 1.128 1.00 20.69 120 LYS B CA 1
ATOM 1516 C C . LYS B 1 74 ? -48.233 18.376 1.758 1.00 22.39 120 LYS B C 1
ATOM 1517 O O . LYS B 1 74 ? -48.416 18.938 2.863 1.00 25.08 120 LYS B O 1
ATOM 1523 N N . ASP B 1 75 ? -49.182 17.689 1.108 1.00 21.67 121 ASP B N 1
ATOM 1524 C CA . ASP B 1 75 ? -50.555 17.600 1.647 1.00 29.14 121 ASP B CA 1
ATOM 1525 C C . ASP B 1 75 ? -50.811 16.599 2.724 1.00 29.43 121 ASP B C 1
ATOM 1526 O O . ASP B 1 75 ? -51.948 16.409 3.163 1.00 37.20 121 ASP B O 1
ATOM 1531 N N . GLY B 1 76 ? -49.728 15.902 3.115 1.00 26.01 122 GLY B N 1
ATOM 1532 C CA . GLY B 1 76 ? -49.814 14.948 4.206 1.00 27.40 122 GLY B CA 1
ATOM 1533 C C . GLY B 1 76 ? -50.040 13.512 3.802 1.00 23.23 122 GLY B C 1
ATOM 1534 O O . GLY B 1 76 ? -49.974 12.600 4.657 1.00 29.34 122 GLY B O 1
ATOM 1535 N N . GLN B 1 77 ? -50.250 13.249 2.543 1.00 25.33 123 GLN B N 1
ATOM 1536 C CA . GLN B 1 77 ? -50.536 11.906 2.056 1.00 26.83 123 GLN B CA 1
ATOM 1537 C C . GLN B 1 77 ? -49.229 11.075 2.086 1.00 24.28 123 GLN B C 1
ATOM 1538 O O . GLN B 1 77 ? -48.207 11.455 1.531 1.00 23.39 123 GLN B O 1
ATOM 1544 N N . PRO B 1 78 ? -49.230 9.898 2.723 1.00 23.58 124 PRO B N 1
ATOM 1545 C CA . PRO B 1 78 ? -48.051 9.019 2.713 1.00 21.38 124 PRO B CA 1
ATOM 1546 C C . PRO B 1 78 ? -47.816 8.353 1.365 1.00 23.26 124 PRO B C 1
ATOM 1547 O O . PRO B 1 78 ? -48.751 8.074 0.611 1.00 25.17 124 PRO B O 1
ATOM 1551 N N . PHE B 1 79 ? -46.541 8.146 1.037 1.00 19.55 125 PHE B N 1
ATOM 1552 C CA . PHE B 1 79 ? -46.173 7.437 -0.138 1.00 20.92 125 PHE B CA 1
ATOM 1553 C C . PHE B 1 79 ? -44.882 6.662 0.143 1.00 17.90 125 PHE B C 1
ATOM 1554 O O . PHE B 1 79 ? -44.074 7.068 0.949 1.00 18.13 125 PHE B O 1
ATOM 1562 N N . TRP B 1 80 ? -44.708 5.572 -0.596 1.00 17.54 126 TRP B N 1
ATOM 1563 C CA . TRP B 1 80 ? -43.463 4.783 -0.495 1.00 17.02 126 TRP B CA 1
ATOM 1564 C C . TRP B 1 80 ? -42.463 5.317 -1.519 1.00 16.38 126 TRP B C 1
ATOM 1565 O O . TRP B 1 80 ? -42.732 5.364 -2.709 1.00 18.26 126 TRP B O 1
ATOM 1576 N N . ASN B 1 81 ? -41.312 5.722 -0.946 1.00 15.34 127 ASN B N 1
ATOM 1577 C CA . ASN B 1 81 ? -40.216 6.327 -1.746 1.00 14.88 127 ASN B CA 1
ATOM 1578 C C . ASN B 1 81 ? -39.101 5.269 -1.878 1.00 13.32 127 ASN B C 1
ATOM 1579 O O . ASN B 1 81 ? -38.479 4.908 -0.885 1.00 13.47 127 ASN B O 1
ATOM 1584 N N . GLN B 1 82 ? -38.852 4.822 -3.109 1.00 13.22 128 GLN B N 1
ATOM 1585 C CA A GLN B 1 82 ? -37.733 4.010 -3.470 0.50 12.46 128 GLN B CA 1
ATOM 1586 C CA B GLN B 1 82 ? -37.686 4.014 -3.384 0.50 13.47 128 GLN B CA 1
ATOM 1587 C C . GLN B 1 82 ? -36.541 4.977 -3.641 1.00 11.86 128 GLN B C 1
ATOM 1588 O O . GLN B 1 82 ? -36.394 5.553 -4.718 1.00 12.96 128 GLN B O 1
ATOM 1599 N N . LEU B 1 83 ? -35.769 5.159 -2.594 1.00 11.27 129 LEU B N 1
ATOM 1600 C CA . LEU B 1 83 ? -34.743 6.200 -2.507 1.00 11.03 129 LEU B CA 1
ATOM 1601 C C . LEU B 1 83 ? -33.365 5.620 -2.661 1.00 10.99 129 LEU B C 1
ATOM 1602 O O . LEU B 1 83 ? -33.012 4.631 -2.042 1.00 12.69 129 LEU B O 1
ATOM 1607 N N . SER B 1 84 ? -32.553 6.273 -3.491 1.00 10.55 130 SER B N 1
ATOM 1608 C CA A SER B 1 84 ? -31.156 5.929 -3.585 0.50 10.52 130 SER B CA 1
ATOM 1609 C CA B SER B 1 84 ? -31.146 5.926 -3.644 0.50 10.75 130 SER B CA 1
ATOM 1610 C C . SER B 1 84 ? -30.323 7.155 -3.438 1.00 11.13 130 SER B C 1
ATOM 1611 O O . SER B 1 84 ? -30.631 8.188 -4.068 1.00 14.87 130 SER B O 1
ATOM 1616 N N . ILE B 1 85 ? -29.265 7.093 -2.645 1.00 10.73 131 ILE B N 1
ATOM 1617 C CA . ILE B 1 85 ? -28.395 8.253 -2.380 1.00 10.93 131 ILE B CA 1
ATOM 1618 C C . ILE B 1 85 ? -26.974 7.848 -2.700 1.00 11.19 131 ILE B C 1
ATOM 1619 O O . ILE B 1 85 ? -26.536 6.747 -2.343 1.00 13.09 131 ILE B O 1
ATOM 1624 N N . SER B 1 86 ? -26.271 8.760 -3.339 1.00 11.96 132 SER B N 1
ATOM 1625 C CA A SER B 1 86 ? -24.853 8.571 -3.593 0.50 14.14 132 SER B CA 1
ATOM 1626 C CA B SER B 1 86 ? -24.852 8.556 -3.552 0.50 13.80 132 SER B CA 1
ATOM 1627 C C . SER B 1 86 ? -24.108 9.845 -3.403 1.00 11.83 132 SER B C 1
ATOM 1628 O O . SER B 1 86 ? -24.585 10.911 -3.739 1.00 12.17 132 SER B O 1
ATOM 1633 N N . PRO B 1 87 ? -22.857 9.761 -2.972 1.00 12.46 133 PRO B N 1
ATOM 1634 C CA . PRO B 1 87 ? -22.018 10.927 -2.944 1.00 12.63 133 PRO B CA 1
ATOM 1635 C C . PRO B 1 87 ? -21.486 11.272 -4.326 1.00 12.16 133 PRO B C 1
ATOM 1636 O O . PRO B 1 87 ? -21.329 10.409 -5.187 1.00 14.53 133 PRO B O 1
ATOM 1640 N N . VAL B 1 88 ? -21.212 12.551 -4.528 1.00 12.23 134 VAL B N 1
ATOM 1641 C CA . VAL B 1 88 ? -20.524 13.049 -5.731 1.00 13.06 134 VAL B CA 1
ATOM 1642 C C . VAL B 1 88 ? -19.131 13.446 -5.248 1.00 13.12 134 VAL B C 1
ATOM 1643 O O . VAL B 1 88 ? -19.022 14.270 -4.343 1.00 14.25 134 VAL B O 1
ATOM 1647 N N . ARG B 1 89 ? -18.107 12.842 -5.832 1.00 14.45 135 ARG B N 1
ATOM 1648 C CA . ARG B 1 89 ? -16.727 13.052 -5.417 1.00 15.69 135 ARG B CA 1
ATOM 1649 C C . ARG B 1 89 ? -15.866 13.602 -6.517 1.00 15.33 135 ARG B C 1
ATOM 1650 O O . ARG B 1 89 ? -16.115 13.332 -7.708 1.00 16.81 135 ARG B O 1
ATOM 1658 N N . ASP B 1 90 ? -14.878 14.388 -6.121 1.00 15.24 136 ASP B N 1
ATOM 1659 C CA . ASP B 1 90 ? -13.793 14.741 -7.049 1.00 16.76 136 ASP B CA 1
ATOM 1660 C C . ASP B 1 90 ? -12.762 13.600 -7.087 1.00 19.03 136 ASP B C 1
ATOM 1661 O O . ASP B 1 90 ? -12.872 12.620 -6.363 1.00 21.40 136 ASP B O 1
ATOM 1666 N N . GLU B 1 91 ? -11.720 13.766 -7.904 1.00 19.64 137 GLU B N 1
ATOM 1667 C CA . GLU B 1 91 ? -10.765 12.677 -8.100 1.00 25.33 137 GLU B CA 1
ATOM 1668 C C . GLU B 1 91 ? -9.868 12.436 -6.921 1.00 26.82 137 GLU B C 1
ATOM 1669 O O . GLU B 1 91 ? -9.254 11.394 -6.876 1.00 37.81 137 GLU B O 1
ATOM 1675 N N . THR B 1 92 ? -9.736 13.391 -5.999 1.00 26.87 138 THR B N 1
ATOM 1676 C CA . THR B 1 92 ? -8.958 13.236 -4.753 1.00 32.76 138 THR B CA 1
ATOM 1677 C C . THR B 1 92 ? -9.850 12.555 -3.677 1.00 33.41 138 THR B C 1
ATOM 1678 O O . THR B 1 92 ? -9.340 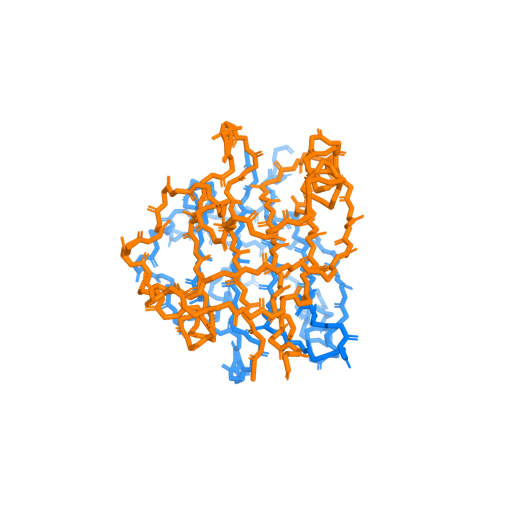12.134 -2.630 1.00 38.88 138 THR B O 1
ATOM 1682 N N . GLY B 1 93 ? -11.166 12.389 -3.972 1.00 27.16 139 GLY B N 1
ATOM 1683 C CA . GLY B 1 93 ? -12.109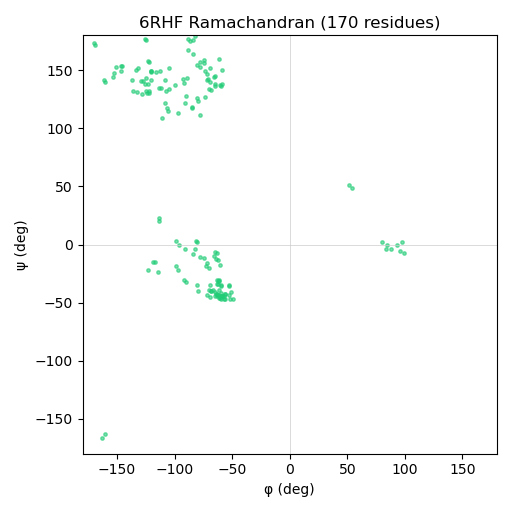 11.712 -3.074 1.00 32.75 139 GLY B CA 1
ATOM 1684 C C . GLY B 1 93 ? -12.885 12.690 -2.242 1.00 23.91 139 GLY B C 1
ATOM 1685 O O . GLY B 1 93 ? -13.661 12.219 -1.386 1.00 27.25 139 GLY B O 1
ATOM 1686 N N . ASN B 1 94 ? -12.683 13.995 -2.422 1.00 22.35 140 ASN B N 1
ATOM 1687 C CA . ASN B 1 94 ? -13.469 14.956 -1.677 1.00 20.99 140 ASN B CA 1
ATOM 1688 C C . ASN B 1 94 ? -14.918 14.855 -2.084 1.00 16.90 140 ASN B C 1
ATOM 1689 O O . ASN B 1 94 ? -15.204 14.743 -3.264 1.00 17.57 140 ASN B O 1
ATOM 1694 N N . VAL B 1 95 ? -15.803 14.891 -1.119 1.00 16.53 141 VAL B N 1
ATOM 1695 C CA . VAL B 1 95 ? -17.245 14.848 -1.381 1.00 15.05 141 VAL B CA 1
ATOM 1696 C C . VAL B 1 95 ? -17.737 16.260 -1.676 1.00 14.82 141 VAL B C 1
ATOM 1697 O O . VAL B 1 95 ? -17.613 17.159 -0.845 1.00 17.65 141 VAL B O 1
ATOM 1701 N N . VAL B 1 96 ? -18.240 16.453 -2.898 1.00 13.72 142 VAL B N 1
ATOM 1702 C CA . VAL B 1 96 ? -18.713 17.723 -3.395 1.00 14.43 142 VAL B CA 1
ATOM 1703 C C . VAL B 1 96 ? -20.201 17.973 -3.120 1.00 13.49 142 VAL B C 1
ATOM 1704 O O . VAL B 1 96 ? -20.657 19.128 -3.011 1.00 15.47 142 VAL B O 1
ATOM 1708 N N . ALA B 1 97 ? -20.972 16.871 -3.115 1.00 12.52 143 ALA B N 1
ATOM 1709 C CA . ALA B 1 97 ? -22.429 16.971 -3.021 1.00 12.55 143 ALA B CA 1
ATOM 1710 C C . ALA B 1 97 ? -22.958 15.556 -2.764 1.00 11.16 143 ALA B C 1
ATOM 1711 O O . ALA B 1 97 ? -22.207 14.603 -2.844 1.00 12.30 143 ALA B O 1
ATOM 1713 N N . PHE B 1 98 ? -24.256 15.469 -2.483 1.00 10.97 144 PHE B N 1
ATOM 1714 C CA . PHE B 1 98 ? -24.963 14.193 -2.550 1.00 10.27 144 PHE B CA 1
ATOM 1715 C C . PHE B 1 98 ? -26.085 14.317 -3.551 1.00 10.27 144 PHE B C 1
ATOM 1716 O O . PHE B 1 98 ? -26.655 15.395 -3.740 1.00 11.20 144 PHE B O 1
ATOM 1724 N N . VAL B 1 99 ? -26.398 13.211 -4.188 1.00 10.60 145 VAL B N 1
ATOM 1725 C CA A VAL B 1 99 ? -27.508 13.084 -5.133 0.50 10.23 145 VAL B CA 1
ATOM 1726 C CA B VAL B 1 99 ? -27.531 13.115 -5.098 0.50 11.03 145 VAL B CA 1
ATOM 1727 C C . VAL B 1 99 ? -28.457 11.995 -4.645 1.00 10.65 145 VAL B C 1
ATOM 1728 O O . VAL B 1 99 ? -28.002 10.894 -4.322 1.00 12.92 145 VAL B O 1
ATOM 1735 N N . GLY B 1 100 ? -29.738 12.294 -4.576 1.00 10.74 146 GLY B N 1
ATOM 1736 C CA . GLY B 1 100 ? -30.734 11.329 -4.247 1.00 10.67 146 GLY B CA 1
ATOM 1737 C C . GLY B 1 100 ? -31.732 11.193 -5.346 1.00 11.08 146 GLY B C 1
ATOM 1738 O O . GLY B 1 100 ? -32.088 12.194 -6.015 1.00 12.34 146 GLY B O 1
ATOM 1739 N N . VAL B 1 101 ? -32.173 9.965 -5.598 1.00 10.65 147 VAL B N 1
ATOM 1740 C CA . VAL B 1 101 ? -33.168 9.688 -6.636 1.00 11.05 147 VAL B CA 1
ATOM 1741 C C . VAL B 1 101 ? -34.352 9.011 -5.967 1.00 10.95 147 VAL B C 1
ATOM 1742 O O . VAL B 1 101 ? -34.166 8.048 -5.196 1.00 11.68 147 VAL B O 1
ATOM 1746 N N . GLN B 1 102 ? -35.547 9.507 -6.280 1.00 11.69 148 GLN B N 1
ATOM 1747 C CA A GLN B 1 102 ? -36.824 9.016 -5.730 0.55 13.11 148 GLN B CA 1
ATOM 1748 C CA B GLN B 1 102 ? -36.780 8.959 -5.769 0.45 13.21 148 GLN B CA 1
ATOM 1749 C C . GLN B 1 102 ? -37.527 8.328 -6.894 1.00 15.76 148 GLN B C 1
ATOM 1750 O O . GLN B 1 102 ? -37.949 8.943 -7.838 1.00 17.39 148 GLN B O 1
ATOM 1761 N N A THR B 1 103 ? -38.226 7.329 -6.456 0.50 12.75 149 THR B N 1
ATOM 1762 N N B THR B 1 103 ? -37.169 6.914 -7.060 0.50 15.95 149 THR B N 1
ATOM 1763 C CA A THR B 1 103 ? -39.238 6.731 -7.310 0.50 12.26 149 THR B CA 1
ATOM 1764 C CA B THR B 1 103 ? -37.424 6.099 -8.343 0.50 16.44 149 THR B CA 1
ATOM 1765 C C A THR B 1 103 ? -40.410 6.390 -6.421 0.50 12.74 149 THR B C 1
ATOM 1766 C C B THR B 1 103 ? -38.935 5.959 -8.586 0.50 24.99 149 THR B C 1
ATOM 1767 O O A THR B 1 103 ? -40.289 5.737 -5.404 0.50 12.70 149 THR B O 1
ATOM 1768 O O B THR B 1 103 ? -39.578 5.464 -7.656 0.50 20.59 149 THR B O 1
ATOM 1775 N N A ASP B 1 104 ? -41.590 6.914 -6.804 0.65 16.45 150 ASP B N 1
ATOM 1776 C CA A ASP B 1 104 ? -42.771 6.602 -6.024 0.65 15.90 150 ASP B CA 1
ATOM 1777 C C A ASP B 1 104 ? -43.177 5.162 -6.413 0.65 18.90 150 ASP B C 1
ATOM 1778 O O A ASP B 1 104 ? -43.537 4.899 -7.542 0.65 21.09 150 ASP B O 1
ATOM 1783 N N A VAL B 1 105 ? -43.085 4.239 -5.448 0.50 16.07 151 VAL B N 1
ATOM 1784 C CA A VAL B 1 105 ? -43.435 2.859 -5.713 0.50 16.49 151 VAL B CA 1
ATOM 1785 C C A VAL B 1 105 ? -44.683 2.432 -4.920 0.50 22.15 151 VAL B C 1
ATOM 1786 O O A VAL B 1 105 ? -44.898 1.233 -4.643 0.50 26.13 151 VAL B O 1
ATOM 1790 N N A THR B 1 106 ? -45.507 3.397 -4.530 0.50 20.78 152 THR B N 1
ATOM 1791 C CA A THR B 1 106 ? -46.750 3.096 -3.797 0.50 28.25 152 THR B CA 1
ATOM 1792 C C A THR B 1 106 ? -47.732 2.296 -4.655 0.50 36.98 152 THR B C 1
ATOM 1793 O O A THR B 1 106 ? -47.749 2.442 -5.879 0.50 43.25 152 THR B O 1
#

Solvent-accessible surface area: 10463 Å² total; per-residue (Å²): 128,11,0,3,9,0,13,63,27,40,97,76,37,28,2,36,33,10,28,207,12,0,29,100,14,1,30,27,45,62,137,62,0,81,57,104,32,29,129,36,6,53,25,127,138,17,74,81,56,8,33,27,108,10,143,106,0,40,91,58,15,124,75,21,102,25,123,4,21,4,34,65,116,110,41,97,72,5,77,2,35,18,17,21,49,22,16,105,10,80,100,32,88,44,28,1,10,9,6,5,3,40,67,52,77,141,130,10,0,3,9,0,13,65,27,40,107,70,33,31,2,38,34,10,29,210,10,0,27,101,16,0,29,28,39,62,124,49,0,83,56,99,32,30,129,37,6,54,27,121,135,20,77,81,57,7,35,28,112,11,147,114,0,44,92,58,13,111,89,20,107,26,135,3,21,4,32,60,116,107,44,106,70,5,82,2,48,19,19,21,50,26,15,106,12,89,123,31,84,46,26,1,12,9,7,6,2,29,67,56,117

Organism: Chloroflexus aggregans (strain MD-66 / DSM 9485) (NCBI:txid326427)

B-factor: mean 19.95, std 11.81, range [9.76, 176.08]

Radius of gyration: 17.65 Å; Cα contacts (8 Å, |Δi|>4): 545; chains: 2; bounding box: 50×35×43 Å

CATH classification: 3.30.450.20

Foldseek 3Di:
DKKKWKFFLDDQGATDDIDPVVCVVAVDDPVRGGGHHPCLFDDDPWDPVQVVVVVVCSVVQHKDWDWTWGAHPVGHIFTWGKIKGFDADPVGDTGIMMMMTDGPRD/DKKKWKFFLDDQTFTADIDPVVCVVAVDDVVRRGGHHPCLFDDDPWDPVQVVVVVVCSVVQHKDWDFTWGAHPVGHIFTFGKIKGFDADPVGDTGIMMMMRNRPD

Secondary structure (DSSP, 8-state):
--EEEEEESSTT--EEEE-HHHHHHH---HHHHTTS-GGGG--TTS-HHHHHHHHHHHHTT--EEEEEEEE-TTS-EEEEEEEEEEEE-TT--EEEEEEEEEE---/--EEEEEESSTT--EEEE-HHHHHHH---HHHHTTS-GGGG--TTS-HHHHHHHHHHHHHT--EEEEEEEE-TTS-EEEEEEEEEEEE-TT--EEEEEEEEEE--